Protein 9FOH (pdb70)

Sequence (354 aa):
SGIQMENSWTISKEYHHIDEEVGFALPNPQEENLPDFYNDWMMFIAKHLPDLIESGQLREERVEKLNMLSIDHLTDHKSQRLARLVLGCITMAYVWGKGHGDVRRKVLPRNIAVPYCQLSKKLEELPPILVYADCCVLANWKKKDPNKPLTYENMDVLFSSFRDGDCSKGFFLVSLLVEIAAASSAIKVIPTVFKAMQMQERDTLLKALLEIASCLEKALQQVFHQIHDHVNPKAFFSSVLRIYLSGWKGNPQLSDGLVYEGFWEDPKEFAGGSAGQSSVFQQCFDVLLGIQHAAQFLQDDMRRYMPPAHRNNFLCCSLLESSNPSVREFVLSKGDAGLREAYDACVKALLVSLRSSYHLQIVTKYILIPASSQ

InterPro domains:
  IPR000898 Indoleamine 2,3-dioxygenase [PF01231] (13-397)
  IPR000898 Indoleamine 2,3-dioxygenase [PS00876] (261-271)
  IPR000898 Indoleamine 2,3-dioxygenase [PS00877] (291-304)
  IPR000898 Indoleamine 2,3-dioxygenase [PTHR28657] (3-402)
  IPR037217 Tryptophan/Indoleamine 2,3-dioxygenase-like [SSF140959] (13-400)

B-factor: mean 31.92, std 13.86, range [12.7, 103.3]

Nearest PDB structures (foldseek):
  8abx-assembly1_A  TM=9.882E-01  e=1.092E-51  Homo sapiens
  7rrb-assembly1_A  TM=9.807E-01  e=6.903E-50  Homo sapiens
  7p0r-assembly1_A  TM=9.867E-01  e=7.430E-49  Homo sapiens
  8fur-assembly2_D  TM=9.873E-01  e=6.167E-49  Homo sapiens
  6ubp-assembly1_A  TM=9.829E-01  e=4.451E-49  Homo sapiens

Radius of gyration: 21.07 Å; Cα contacts (8 Å, |Δi|>4): 601; chains: 1; bounding box: 58×55×37 Å

Foldseek 3Di:
DLFDPPDLQGTDCLLVADLQQGLFHPAADQDAPPLCVLLLVLQQCQAVCLVVVNLQVSQVPDDARAPVRQPDDRNLLQVLLSLQLSVLCNQQRQNPLPGDQEDDQSSLVRNCVSCVVQLADSHDELNRLARRFKHFQDPVDDLDLVGMFGSGDRHVLLLSRLVRSLVSVLSSLQSNLVSLLSQCQVCLVVVPVVSNLVSLLSNLVSLLVSVVSNVCSVVRHDLLSNARGVVSSQAWFACDPSNVQAHHSPPPDPGHDGDGGYDPLLDLSLLQLCLQLVPHVVVVVSVSSLSNHRVSNNSVSVSSNVGDHSNVSQVPPPDVSSVVSSVSNVVSSVSVVVVVVVCCCRRHVVSVVD

Structure (mmCIF, N/CA/C/O backbone):
data_9FOH
#
_entry.id   9FOH
#
_cell.length_a   104.840
_cell.length_b   110.420
_cell.length_c   36.140
_cell.angle_alpha   90.00
_cell.angle_beta   90.00
_cell.angle_gamma   90.00
#
_symmetry.space_group_name_H-M   'P 21 21 2'
#
loop_
_entity.id
_entity.type
_entity.pdbx_description
1 polymer 'Indoleamine 2,3-dioxygenase 1'
2 non-polymer 'TETRAETHYLENE GLYCOL'
3 non-polymer 'TRIETHYLENE GLYCOL'
4 non-polymer 'DIMETHYL SULFOXIDE'
5 non-polymer '((3aS,4R,6R,7aS)-2-((4-(tert-butyl)phenyl)sulfonyl)-5,5-dimethyloctahydro-3aH-4,6-methanoisoindol-3a-yl)methyl (4-iodophenyl)carbamate'
6 water water
#
loop_
_atom_site.group_PDB
_atom_site.id
_atom_site.type_symbol
_atom_site.label_atom_id
_atom_site.label_alt_id
_atom_site.label_comp_id
_atom_site.label_asym_id
_atom_site.label_entity_id
_atom_site.label_seq_id
_atom_site.pdbx_PDB_ins_code
_atom_site.Cartn_x
_atom_site.Cartn_y
_atom_site.Cartn_z
_atom_site.occupancy
_atom_site.B_iso_or_equiv
_atom_site.auth_seq_id
_atom_site.auth_comp_id
_atom_site.auth_asym_id
_atom_site.auth_atom_id
_atom_site.pdbx_PDB_model_num
ATOM 1 N N . SER A 1 5 ? -15.972 8.322 4.619 1.00 70.98 1 SER A N 1
ATOM 2 C CA . SER A 1 5 ? -15.700 9.685 4.085 1.00 82.52 1 SER A CA 1
ATOM 3 C C . SER A 1 5 ? -16.362 10.752 4.948 1.00 78.00 1 SER A C 1
ATOM 4 O O . SER A 1 5 ? -17.192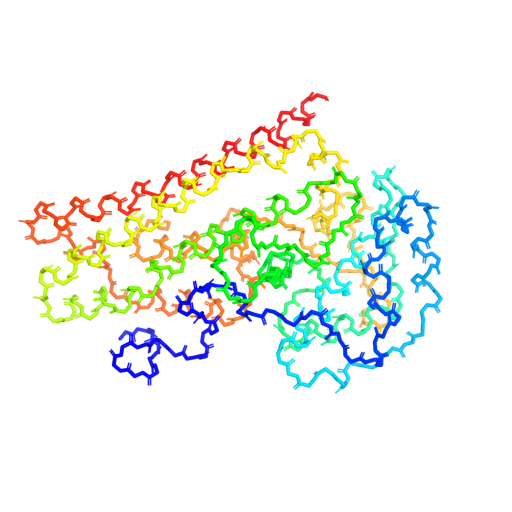 10.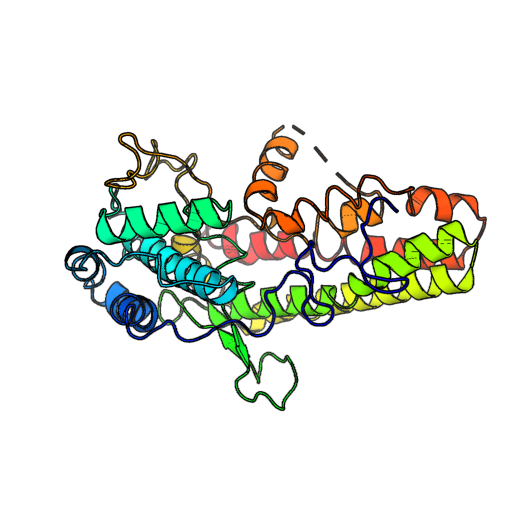445 5.805 1.00 76.42 1 SER A O 1
ATOM 12 N N . GLY A 1 6 ? -15.978 12.010 4.729 1.00 74.16 2 GLY A N 1
ATOM 13 C CA . GLY A 1 6 ? -16.832 13.105 5.147 1.00 50.46 2 GLY A CA 1
ATOM 14 C C . GLY A 1 6 ? -18.123 13.132 4.356 1.00 40.61 2 GLY A C 1
ATOM 15 O O . GLY A 1 6 ? -19.145 13.626 4.841 1.00 44.68 2 GLY A O 1
ATOM 19 N N . ILE A 1 7 ? -18.097 12.588 3.139 1.00 45.59 3 ILE A N 1
ATOM 20 C CA . ILE A 1 7 ? -19.284 12.505 2.297 1.00 39.22 3 ILE A CA 1
ATOM 21 C C . ILE A 1 7 ? -20.271 11.524 2.914 1.00 30.86 3 ILE A C 1
ATOM 22 O O . ILE A 1 7 ? -19.981 10.327 3.040 1.00 34.98 3 ILE A O 1
ATOM 38 N N . GLN A 1 8 ? -21.447 12.020 3.280 1.00 30.14 4 GLN A N 1
ATOM 39 C CA . GLN A 1 8 ? -22.539 11.146 3.691 1.00 27.46 4 GLN A CA 1
ATOM 40 C C . GLN A 1 8 ? -23.032 10.331 2.502 1.00 33.33 4 GLN A C 1
ATOM 41 O O . GLN A 1 8 ? -23.189 10.856 1.396 1.00 29.41 4 GLN A O 1
ATOM 55 N N . MET A 1 9 ? -23.295 9.042 2.733 1.00 27.66 5 MET A N 1
ATOM 56 C CA . MET A 1 9 ? -23.720 8.130 1.685 1.00 23.19 5 MET A CA 1
ATOM 57 C C . MET A 1 9 ? -25.158 7.672 1.888 1.00 30.19 5 MET A C 1
ATOM 58 O O . MET A 1 9 ? -25.597 7.429 3.018 1.00 32.86 5 MET A O 1
ATOM 72 N N . GLU A 1 10 ? -25.877 7.545 0.775 1.00 28.44 6 GLU A N 1
ATOM 73 C CA . GLU A 1 10 ? -27.199 6.926 0.793 1.00 29.07 6 GLU A CA 1
ATOM 74 C C . GLU A 1 10 ? -27.087 5.419 0.994 1.00 35.89 6 GLU A C 1
ATOM 75 O O . GLU A 1 10 ? -27.897 4.819 1.708 1.00 30.91 6 GLU A O 1
ATOM 87 N N . ASN A 1 11 ? -26.101 4.801 0.357 1.00 27.73 7 ASN A N 1
ATOM 88 C CA . ASN A 1 11 ? -25.825 3.372 0.470 1.00 26.24 7 ASN A CA 1
ATOM 89 C C . ASN A 1 11 ? -24.347 3.174 0.141 1.00 27.70 7 ASN A C 1
ATOM 90 O O . ASN A 1 11 ? -23.570 4.133 0.107 1.00 30.14 7 ASN A O 1
ATOM 101 N N . SER A 1 12 ? -23.951 1.923 -0.107 1.00 28.11 8 SER A N 1
ATOM 102 C CA . SER A 1 12 ? -22.544 1.635 -0.356 1.00 28.00 8 SER A CA 1
ATOM 103 C C . SER A 1 12 ? -22.031 2.234 -1.659 1.00 31.53 8 SER A C 1
ATOM 104 O O . SER A 1 12 ? -20.814 2.254 -1.869 1.00 33.33 8 SER A O 1
ATOM 112 N N . TRP A 1 13 ? -22.914 2.712 -2.529 1.00 28.76 9 TRP A N 1
ATOM 113 C CA . TRP A 1 13 ? -22.524 3.172 -3.856 1.00 33.73 9 TRP A CA 1
ATOM 114 C C . TRP A 1 13 ? -22.783 4.650 -4.107 1.00 44.85 9 TRP A C 1
ATOM 115 O O . TRP A 1 13 ? -22.010 5.277 -4.837 1.00 37.51 9 TRP A O 1
ATOM 136 N N . THR A 1 14 ? -23.831 5.223 -3.519 1.00 29.75 10 THR A N 1
ATOM 137 C CA . THR A 1 14 ? -24.349 6.528 -3.914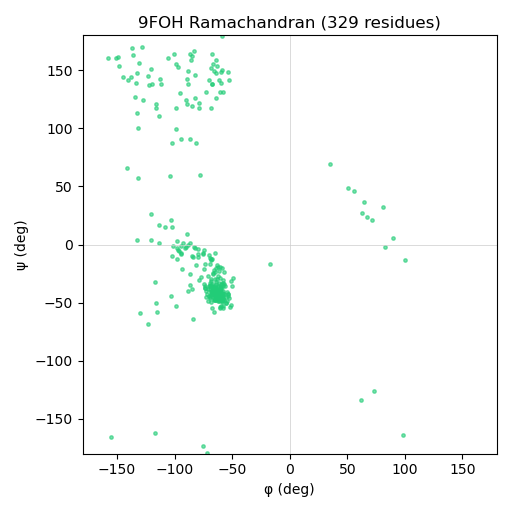 1.00 37.45 10 THR A CA 1
ATOM 138 C C . THR A 1 14 ? -24.290 7.507 -2.752 1.00 39.70 10 THR A C 1
ATOM 139 O O . THR A 1 14 ? -24.607 7.152 -1.611 1.00 28.54 10 THR A O 1
ATOM 150 N N . ILE A 1 15 ? -23.889 8.749 -3.050 1.00 28.03 11 ILE A N 1
ATOM 151 C CA . ILE A 1 15 ? -23.836 9.774 -2.013 1.00 29.84 11 ILE A CA 1
ATOM 152 C C . ILE A 1 15 ? -25.247 10.115 -1.542 1.00 23.30 11 ILE A C 1
ATOM 153 O O . ILE A 1 15 ? -26.247 9.834 -2.208 1.00 28.87 11 ILE A O 1
ATOM 169 N N . SER A 1 16 ? -25.311 10.771 -0.386 1.00 26.03 12 SER A N 1
ATOM 170 C CA . SER A 1 16 ? -26.589 11.105 0.221 1.00 24.40 12 SER A CA 1
ATOM 171 C C . SER A 1 16 ? -27.425 11.984 -0.701 1.00 27.49 12 SER A C 1
ATOM 172 O O . SER A 1 16 ? -26.913 12.912 -1.336 1.00 27.48 12 SER A O 1
ATOM 180 N N . LYS A 1 17 ? -28.727 11.694 -0.747 1.00 28.17 13 LYS A N 1
ATOM 181 C CA . LYS A 1 17 ? -29.666 12.532 -1.484 1.00 30.07 13 LYS A CA 1
ATOM 182 C C . LYS A 1 17 ? -29.744 13.942 -0.911 1.00 29.53 13 LYS A C 1
ATOM 183 O O . LYS A 1 17 ? -30.210 14.855 -1.603 1.00 29.46 13 LYS A O 1
ATOM 202 N N . GLU A 1 18 ? -29.282 14.147 0.321 1.00 29.12 14 GLU A N 1
ATOM 203 C CA . GLU A 1 18 ? -29.315 15.469 0.931 1.00 33.24 14 GLU A CA 1
ATOM 204 C C . GLU A 1 18 ? -28.363 16.454 0.262 1.00 29.19 14 GLU A C 1
ATOM 205 O O . GLU A 1 18 ? -28.459 17.655 0.529 1.00 29.18 14 GLU A O 1
ATOM 217 N N . TYR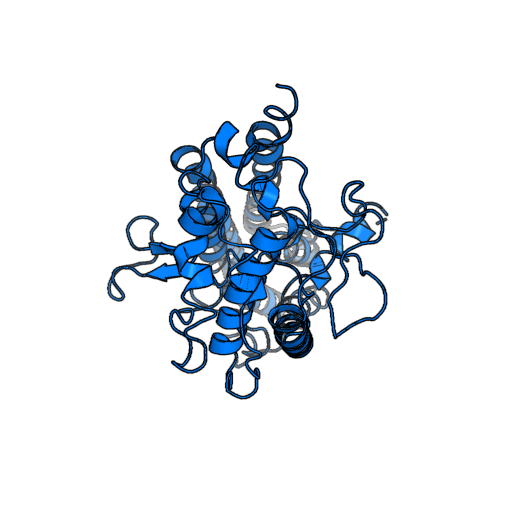 A 1 19 ? -27.452 15.983 -0.592 1.00 25.02 15 TYR A N 1
ATOM 218 C CA . TYR A 1 19 ? -26.571 16.887 -1.320 1.00 26.49 15 TYR A CA 1
ATOM 219 C C . TYR A 1 19 ? -27.211 17.450 -2.584 1.00 21.93 15 TYR A C 1
ATOM 220 O O . TYR A 1 19 ? -26.643 18.366 -3.183 1.00 21.40 15 TYR A O 1
ATOM 238 N N . HIS A 1 20 ? -28.365 16.923 -3.003 1.00 24.31 16 HIS A N 1
ATOM 239 C CA A HIS A 1 20 ? -29.062 17.414 -4.189 0.35 24.68 16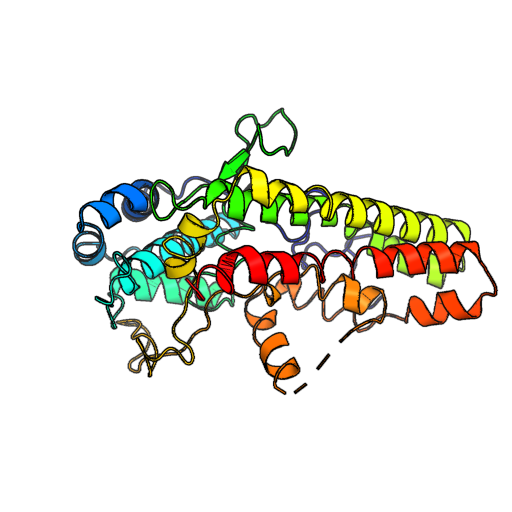 HIS A CA 1
ATOM 240 C CA B HIS A 1 20 ? -29.065 17.409 -4.190 0.65 24.46 16 HIS A CA 1
ATOM 241 C C . HIS A 1 20 ? -28.152 17.387 -5.414 1.00 25.92 16 HIS A C 1
ATOM 242 O O . HIS A 1 20 ? -28.106 18.335 -6.199 1.00 23.48 16 HIS A O 1
ATOM 268 N N . ILE A 1 21 ? -27.420 16.292 -5.576 1.00 22.26 17 ILE A N 1
ATOM 269 C CA . ILE A 1 21 ? -26.559 16.075 -6.732 1.00 20.60 17 ILE A CA 1
ATOM 270 C C . ILE A 1 21 ? -27.103 14.871 -7.482 1.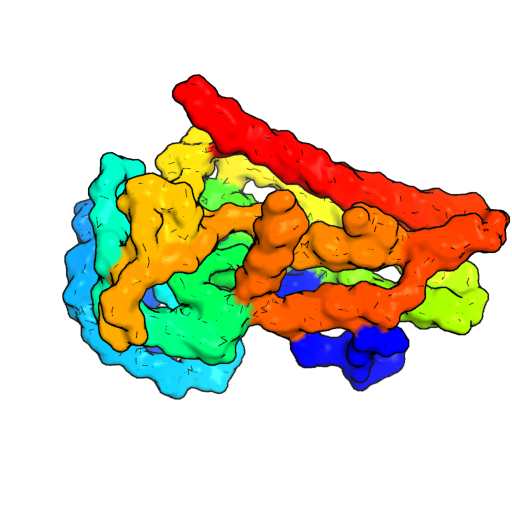00 24.32 17 ILE A C 1
ATOM 271 O O . ILE A 1 21 ? -27.216 13.775 -6.915 1.00 26.71 17 ILE A O 1
ATOM 287 N N . ASP A 1 22 ? -27.454 15.078 -8.742 1.00 21.17 18 ASP A N 1
ATOM 288 C CA . ASP A 1 22 ? -28.078 14.051 -9.567 1.00 20.42 18 ASP A CA 1
ATOM 289 C C . ASP A 1 22 ? -27.024 13.228 -10.296 1.00 21.37 18 ASP A C 1
ATOM 290 O O . ASP A 1 22 ? -26.007 13.753 -10.761 1.00 22.01 18 ASP A O 1
ATOM 299 N N . GLU A 1 23 ? -27.280 11.920 -10.413 1.00 24.31 19 GLU A N 1
ATOM 300 C CA . GLU A 1 23 ? -26.316 11.061 -11.096 1.00 28.67 19 GLU A CA 1
ATOM 301 C C . GLU A 1 23 ? -26.146 11.466 -12.557 1.00 30.39 19 GLU A C 1
ATOM 302 O O . GLU A 1 23 ? -25.040 11.381 -13.108 1.00 27.87 19 GLU A O 1
ATOM 314 N N . GLU A 1 24 ? -27.227 11.907 -13.202 1.00 23.66 20 GLU A N 1
ATOM 315 C CA . GLU A 1 24 ? -27.192 12.202 -14.630 1.00 24.51 20 GLU A CA 1
ATOM 316 C C . GLU A 1 24 ? -26.778 13.640 -14.933 1.00 22.00 20 GLU A C 1
ATOM 317 O O . GLU A 1 24 ? -26.034 13.873 -15.895 1.00 25.58 20 GLU A O 1
ATOM 329 N N . VAL A 1 25 ? -27.238 14.617 -14.151 1.00 21.81 21 VAL A N 1
ATOM 330 C CA . VAL A 1 25 ? -26.978 16.022 -14.459 1.00 21.01 21 VAL A CA 1
ATOM 331 C C . VAL A 1 25 ? -26.218 16.751 -13.361 1.00 21.07 21 VAL A C 1
ATOM 332 O O . VAL A 1 25 ? -25.986 17.960 -13.483 1.00 19.55 21 VAL A O 1
ATOM 345 N N . GLY A 1 26 ? -25.799 16.060 -12.304 1.00 19.70 22 GLY A N 1
ATOM 346 C CA . GLY A 1 26 ? -24.831 16.635 -11.384 1.00 20.36 22 GLY A CA 1
ATOM 347 C C . GLY A 1 26 ? -25.430 17.725 -10.513 1.00 19.55 22 GLY A C 1
ATOM 348 O O . GLY A 1 26 ? -26.432 17.523 -9.816 1.00 19.33 22 GLY A O 1
ATOM 352 N N . PHE A 1 27 ? -24.786 18.897 -10.537 1.00 18.38 23 PHE A N 1
ATOM 353 C CA . PHE A 1 27 ? -25.286 20.049 -9.798 1.00 16.99 23 PHE A CA 1
ATOM 354 C C . PHE A 1 27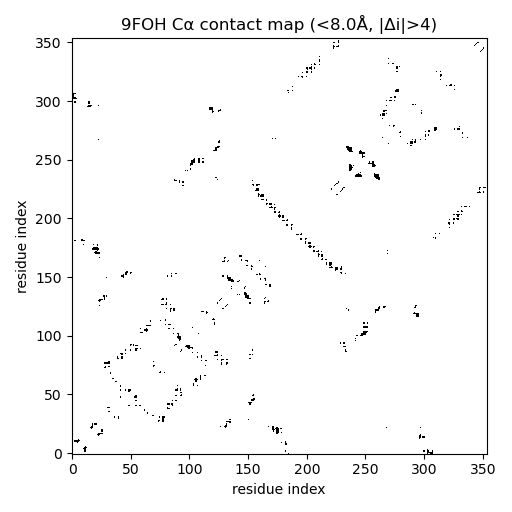 ? -26.513 20.670 -10.457 1.00 18.28 23 PHE A C 1
ATOM 355 O O . PHE A 1 27 ? -27.206 21.467 -9.821 1.00 18.16 23 PHE A O 1
ATOM 372 N N . ALA A 1 28 ? -26.770 20.361 -11.724 1.00 18.52 24 ALA A N 1
ATOM 373 C CA . ALA A 1 28 ? -27.976 20.869 -12.361 1.00 18.93 24 ALA A CA 1
ATOM 374 C C . ALA A 1 28 ? -29.210 20.254 -11.713 1.00 21.73 24 ALA A C 1
ATOM 375 O O . ALA A 1 28 ? -29.164 19.177 -11.107 1.00 20.17 24 ALA A O 1
ATOM 382 N N . LEU A 1 29 ? -30.326 20.970 -11.821 1.00 19.86 25 LEU A N 1
ATOM 383 C CA . LEU A 1 29 ? -31.593 20.465 -11.319 1.00 17.37 25 LEU A CA 1
ATOM 384 C C . LEU A 1 29 ? -32.169 19.469 -12.321 1.00 18.58 25 LEU A C 1
ATOM 385 O O . LEU A 1 29 ? -32.374 19.827 -13.484 1.00 20.66 25 LEU A O 1
ATOM 401 N N . PRO A 1 30 ? -32.423 18.218 -11.930 1.00 22.37 26 PRO A N 1
ATOM 402 C CA . PRO A 1 30 ? -32.972 17.256 -12.892 1.00 22.77 26 PRO A CA 1
ATOM 403 C C . PRO A 1 30 ? -34.412 17.587 -13.256 1.00 23.17 26 PRO A C 1
ATOM 404 O O . PRO A 1 30 ? -35.204 18.006 -12.407 1.00 24.64 26 PRO A O 1
ATOM 415 N N . ASN A 1 31 ? -34.736 17.387 -14.538 1.00 25.03 27 ASN A N 1
ATOM 416 C CA . ASN A 1 31 ? -36.065 17.588 -15.110 1.00 29.11 27 ASN A CA 1
ATOM 417 C C . ASN A 1 31 ? -36.778 18.768 -14.461 1.00 27.24 27 ASN A C 1
ATOM 418 O O . ASN A 1 31 ? -37.759 18.579 -13.730 1.00 26.66 27 ASN A O 1
ATOM 429 N N . PRO A 1 32 ? -36.315 19.995 -14.700 1.00 23.56 28 PRO A N 1
ATOM 430 C CA . PRO A 1 32 ? -36.933 21.152 -14.044 1.00 18.72 28 PRO A CA 1
ATOM 431 C C . PRO A 1 32 ? -38.415 21.271 -14.365 1.00 19.59 28 PRO A C 1
ATOM 432 O O . PRO A 1 32 ? -38.879 20.869 -15.432 1.00 24.21 28 PRO A O 1
ATOM 443 N N . GLN A 1 33 ? -39.153 21.829 -13.413 1.00 21.36 29 GLN A N 1
ATOM 444 C CA . GLN A 1 33 ? -40.541 22.189 -13.657 1.00 23.39 29 GLN A CA 1
ATOM 445 C C . GLN A 1 33 ? -40.602 23.327 -14.668 1.00 24.46 29 GLN A C 1
ATOM 446 O O . GLN A 1 33 ? -39.806 24.268 -14.615 1.00 24.39 29 GLN A O 1
ATOM 460 N N . GLU A 1 34 ? -41.547 23.231 -15.600 1.00 23.74 30 GLU A N 1
ATOM 461 C CA A GLU A 1 34 ? -41.720 24.236 -16.640 0.57 20.70 30 GLU A CA 1
ATOM 462 C CA B GLU A 1 34 ? -41.717 24.242 -16.636 0.43 20.73 30 GLU A CA 1
ATOM 463 C C . GLU A 1 34 ? -42.930 25.130 -16.424 1.00 25.99 30 GLU A C 1
ATOM 464 O O . GLU A 1 34 ? -42.929 26.269 -16.889 1.00 30.12 30 GLU A O 1
ATOM 485 N N . ASN A 1 35 ? -43.955 24.641 -15.739 1.00 28.61 31 ASN A N 1
ATOM 486 C CA . ASN A 1 35 ? -45.176 25.395 -15.506 1.00 39.69 31 ASN A CA 1
ATOM 487 C C . ASN A 1 35 ? -45.424 25.519 -14.012 1.00 26.47 31 ASN A C 1
ATOM 488 O O . ASN A 1 35 ? -45.251 24.555 -13.262 1.00 28.55 31 ASN A O 1
ATOM 499 N N . LEU A 1 36 ? -45.817 26.705 -13.587 1.00 25.19 32 LEU A N 1
ATOM 500 C CA . LEU A 1 36 ? -46.283 26.914 -12.231 1.00 27.25 32 LEU A CA 1
ATOM 501 C C . LEU A 1 36 ? -47.774 26.615 -12.145 1.00 22.22 32 LEU A C 1
ATOM 502 O O . LEU A 1 36 ? -48.460 26.523 -13.165 1.00 29.61 32 LEU A O 1
ATOM 518 N N . PRO A 1 37 ? -48.304 26.442 -10.940 1.00 27.34 33 PRO A N 1
ATOM 519 C CA . PRO A 1 37 ? -49.761 26.370 -10.788 1.00 35.74 33 PRO A CA 1
ATOM 520 C C . PRO A 1 37 ? -50.441 27.578 -11.421 1.00 38.58 33 PRO A C 1
ATOM 521 O O . PRO A 1 37 ? -49.884 28.681 -11.460 1.00 30.66 33 PRO A O 1
ATOM 532 N N . ASP A 1 38 ? -51.659 27.352 -11.934 1.00 28.07 34 ASP A N 1
ATOM 533 C CA . ASP A 1 38 ? -52.424 28.422 -12.571 1.00 31.65 34 ASP A CA 1
ATOM 534 C C . ASP A 1 38 ? -52.493 29.678 -11.710 1.00 26.02 34 ASP A C 1
ATOM 535 O O . ASP A 1 38 ? -52.616 30.787 -12.240 1.00 28.18 34 ASP A O 1
ATOM 544 N N . PHE A 1 39 ? -52.434 29.519 -10.383 1.00 26.13 35 PHE A N 1
ATOM 545 C CA . PHE A 1 39 ? -52.457 30.660 -9.475 1.00 24.38 35 PHE A CA 1
ATOM 546 C C . PHE A 1 39 ? -51.423 31.713 -9.859 1.00 27.81 35 PHE A C 1
ATOM 547 O O . PHE A 1 39 ? -51.648 32.912 -9.650 1.00 23.95 35 PHE A O 1
ATOM 564 N N . TYR A 1 40 ? -50.294 31.288 -10.428 1.00 23.79 36 TYR A N 1
ATOM 565 C CA . TYR A 1 40 ? -49.168 32.171 -10.713 1.00 23.04 36 TYR A CA 1
ATOM 566 C C . TYR A 1 40 ? -49.079 32.551 -12.186 1.00 24.99 36 TYR A C 1
ATOM 567 O O . TYR A 1 40 ? -48.011 32.964 -12.655 1.00 24.03 36 TYR A O 1
ATOM 585 N N . ASN A 1 41 ? -50.183 32.442 -12.925 1.00 25.23 37 ASN A N 1
ATOM 586 C CA . ASN A 1 41 ? -50.137 32.697 -14.361 1.00 24.57 37 ASN A CA 1
ATOM 587 C C . ASN A 1 41 ? -49.627 34.100 -14.684 1.00 19.62 37 ASN A C 1
ATOM 588 O O . ASN A 1 41 ? -48.975 34.303 -15.716 1.00 23.51 37 ASN A O 1
ATOM 599 N N . ASP A 1 42 ? -49.923 35.088 -13.832 1.00 21.87 38 ASP A N 1
ATOM 600 C CA . ASP A 1 42 ? -49.495 36.457 -14.118 1.00 22.96 38 ASP A CA 1
ATOM 601 C C . ASP A 1 42 ? -47.973 36.585 -14.074 1.00 24.34 38 ASP A C 1
ATOM 602 O O . ASP A 1 42 ? -47.380 37.303 -14.897 1.00 21.56 38 ASP A O 1
ATOM 611 N N . TRP A 1 43 ? -47.320 35.896 -13.130 1.00 22.48 39 TRP A N 1
ATOM 612 C CA . TRP A 1 43 ? -45.860 35.867 -13.126 1.00 20.31 39 TRP A CA 1
ATOM 613 C C . TRP A 1 43 ? -45.330 35.205 -14.390 1.00 18.84 39 TRP A C 1
ATOM 614 O O . TRP A 1 43 ? -44.383 35.693 -15.018 1.00 19.41 39 TRP A O 1
ATOM 635 N N . MET A 1 44 ? -45.911 34.057 -14.752 1.00 19.79 40 MET A N 1
ATOM 636 C CA A MET A 1 44 ? -45.411 33.304 -15.898 0.53 22.87 40 MET A CA 1
ATOM 637 C CA B MET A 1 44 ? -45.409 33.305 -15.897 0.47 22.87 40 MET A CA 1
ATOM 638 C C . MET A 1 44 ? -45.560 34.096 -17.190 1.00 20.35 40 MET A C 1
ATOM 639 O O . MET A 1 44 ? -44.679 34.053 -18.055 1.00 21.09 40 MET A O 1
ATOM 665 N N . PHE A 1 45 ? -46.674 34.810 -17.346 1.00 20.84 41 PHE A N 1
ATOM 666 C CA . PHE A 1 45 ? -46.867 35.603 -18.549 1.00 21.28 41 PHE A CA 1
ATOM 667 C C . PHE A 1 45 ? -45.740 36.611 -18.715 1.00 19.43 41 PHE A C 1
ATOM 668 O O . PHE A 1 45 ? -45.159 36.741 -19.794 1.00 21.73 41 PHE A O 1
ATOM 685 N N . ILE A 1 46 ? -45.409 37.327 -17.640 1.00 19.31 42 ILE A N 1
ATOM 686 C CA . ILE A 1 46 ? -44.372 38.350 -17.725 1.00 19.68 42 ILE A CA 1
ATOM 687 C C . ILE A 1 46 ? -43.026 37.714 -18.054 1.00 22.90 42 ILE A C 1
ATOM 688 O O . ILE A 1 46 ? -42.291 38.181 -18.933 1.00 19.80 42 ILE A O 1
ATOM 704 N N . ALA A 1 47 ? -42.675 36.640 -17.346 1.00 20.30 43 ALA A N 1
ATOM 705 C CA . ALA A 1 47 ? -41.380 36.008 -17.580 1.00 19.48 43 ALA A CA 1
ATOM 706 C C . ALA A 1 47 ? -41.277 35.458 -18.997 1.00 18.94 43 ALA A C 1
ATOM 707 O O . ALA A 1 47 ? -40.240 35.602 -19.652 1.00 21.71 43 ALA A O 1
ATOM 714 N N . LYS A 1 48 ? -42.345 34.822 -19.485 1.00 19.94 44 LYS A N 1
ATOM 715 C CA . LYS A 1 48 ? -42.338 34.266 -20.830 1.00 22.74 44 LYS A CA 1
ATOM 716 C C . LYS A 1 48 ? -42.270 35.350 -21.904 1.00 23.32 44 LYS A C 1
ATOM 717 O O . LYS A 1 48 ? -41.810 35.073 -23.016 1.00 21.46 44 LYS A O 1
ATOM 736 N N . HIS A 1 49 ? -42.709 36.569 -21.592 1.00 19.37 45 HIS A N 1
ATOM 737 C CA . HIS A 1 49 ? -42.750 37.667 -22.549 1.00 20.14 45 HIS A CA 1
ATOM 738 C C . HIS A 1 49 ? -41.695 38.730 -22.278 1.00 23.71 45 HIS A C 1
ATOM 739 O O . HIS A 1 49 ? -41.781 39.838 -22.816 1.00 21.61 45 HIS A O 1
ATOM 753 N N . LEU A 1 50 ? -40.689 38.428 -21.455 1.00 20.67 46 LEU A N 1
ATOM 754 C CA . LEU A 1 50 ? -39.677 39.438 -21.158 1.00 20.66 46 LEU A CA 1
ATOM 755 C C . LEU A 1 50 ? -39.069 40.055 -22.409 1.00 18.63 46 LEU A C 1
ATOM 756 O O . LEU A 1 50 ? -38.931 41.285 -22.461 1.00 21.40 46 LEU A O 1
ATOM 772 N N . PRO A 1 51 ? -38.683 39.288 -23.436 1.00 20.09 47 PRO A N 1
ATOM 773 C CA . PRO A 1 51 ? -38.075 39.939 -24.611 1.00 19.38 47 PRO A CA 1
ATOM 774 C C . PRO A 1 51 ? -38.960 41.024 -25.206 1.00 19.40 47 PRO A C 1
ATOM 775 O O . PRO A 1 51 ? -38.491 42.151 -25.402 1.00 23.19 47 PRO A O 1
ATOM 786 N N . ASP A 1 52 ? -40.235 40.736 -25.471 1.00 21.46 48 ASP A N 1
ATOM 787 C CA . ASP A 1 52 ? -41.070 41.753 -26.105 1.00 21.40 48 ASP A CA 1
ATOM 788 C C . ASP A 1 52 ? -41.522 42.816 -25.110 1.00 23.12 48 ASP A C 1
ATOM 789 O O . ASP A 1 52 ? -41.707 43.977 -25.493 1.00 21.50 48 ASP A O 1
ATOM 798 N N . LEU A 1 53 ? -41.642 42.467 -23.829 1.00 20.78 49 LEU A N 1
ATOM 799 C CA . LEU A 1 53 ? -41.998 43.475 -22.835 1.00 19.45 49 LEU A CA 1
ATOM 800 C C . LEU A 1 53 ? -40.848 44.445 -22.580 1.00 19.31 49 LEU A C 1
ATOM 801 O O . LEU A 1 53 ? -41.064 45.651 -22.458 1.00 20.74 49 LEU A O 1
ATOM 817 N N . ILE A 1 54 ? -39.612 43.950 -22.476 1.00 20.54 50 ILE A N 1
ATOM 818 C CA . ILE A 1 54 ? -38.489 44.868 -22.313 1.00 17.12 50 ILE A CA 1
ATOM 819 C C . ILE A 1 54 ? -38.335 45.734 -23.557 1.00 19.93 50 ILE A C 1
ATOM 820 O O . ILE A 1 54 ? -38.181 46.958 -23.473 1.00 21.72 50 ILE A O 1
ATOM 836 N N . GLU A 1 55 ? -38.368 45.102 -24.735 1.00 21.16 51 GLU A N 1
ATOM 837 C CA . GLU A 1 55 ? -38.100 45.822 -25.975 1.00 21.10 51 GLU A CA 1
ATOM 838 C C . GLU A 1 55 ? -39.101 46.943 -26.200 1.00 21.88 51 GLU A C 1
ATOM 839 O O . GLU A 1 55 ? -38.740 48.025 -26.685 1.00 24.83 51 GLU A O 1
ATOM 851 N N . SER A 1 56 ? -40.367 46.705 -25.867 1.00 19.80 52 SER A N 1
ATOM 852 C CA . SER A 1 56 ? -41.414 47.702 -26.047 1.00 21.93 52 SER A CA 1
ATOM 853 C C . SER A 1 56 ? -41.496 48.702 -24.903 1.00 23.68 52 SER A C 1
ATOM 854 O O . SER A 1 56 ? -42.331 49.615 -24.961 1.00 21.58 52 SER A O 1
ATOM 862 N N . GLY A 1 57 ? -40.674 48.550 -23.866 1.00 19.17 53 GLY A N 1
ATOM 863 C CA . GLY A 1 57 ? -40.764 49.446 -22.732 1.00 22.19 53 GLY A CA 1
ATOM 864 C C . GLY A 1 57 ? -41.995 49.241 -21.880 1.00 22.17 53 GLY A C 1
ATOM 865 O O . GLY A 1 57 ? -42.389 50.153 -21.146 1.00 24.43 53 GLY A O 1
ATOM 869 N N . GLN A 1 58 ? -42.614 48.067 -21.962 1.00 19.46 54 GLN A N 1
ATOM 870 C CA . GLN A 1 58 ? -43.848 47.762 -21.249 1.00 17.24 54 GLN A CA 1
ATOM 871 C C . GLN A 1 58 ? -43.613 47.003 -19.953 1.00 25.00 54 GLN A C 1
ATOM 872 O O . GLN A 1 58 ? -44.534 46.894 -19.133 1.00 21.46 54 GLN A O 1
ATOM 886 N N . LEU A 1 59 ? -42.396 46.490 -19.739 1.00 20.71 55 LEU A N 1
ATOM 887 C CA . LEU A 1 59 ? -42.160 45.560 -18.637 1.00 19.91 55 LEU A CA 1
ATOM 888 C C . LEU A 1 59 ? -42.422 46.205 -17.278 1.00 20.05 55 LEU A C 1
ATOM 889 O O . LEU A 1 59 ? -43.095 45.619 -16.418 1.00 20.93 55 LEU A O 1
ATOM 905 N N . ARG A 1 60 ? -41.878 47.395 -17.051 1.00 20.17 56 ARG A N 1
ATOM 906 C CA . ARG A 1 60 ? -41.962 47.977 -15.711 1.00 20.80 56 ARG A CA 1
ATOM 907 C C . ARG A 1 60 ? -43.404 48.285 -15.327 1.00 20.92 56 ARG A C 1
ATOM 908 O O . ARG A 1 60 ? -43.831 47.989 -14.199 1.00 22.39 56 ARG A O 1
ATOM 929 N N . GLU A 1 61 ? -44.170 48.875 -16.242 1.00 23.47 57 GLU A N 1
ATOM 930 C CA A GLU A 1 61 ? -45.580 49.148 -15.966 0.63 28.13 57 GLU A CA 1
ATOM 931 C CA B GLU A 1 61 ? -45.577 49.149 -15.955 0.37 28.11 57 GLU A CA 1
ATOM 932 C C . GLU A 1 61 ? -46.350 47.858 -15.712 1.00 27.70 57 GLU A C 1
ATOM 933 O O . GLU A 1 61 ? -47.239 47.809 -14.853 1.00 28.71 57 GLU A O 1
ATOM 954 N N . ARG A 1 62 ? -46.016 46.792 -16.444 1.00 20.84 58 ARG A N 1
ATOM 955 C CA . ARG A 1 62 ? -46.675 45.514 -16.222 1.00 19.55 58 ARG A CA 1
ATOM 956 C C . ARG A 1 62 ? -46.381 44.976 -14.826 1.00 25.59 58 ARG A C 1
ATOM 957 O O . ARG A 1 62 ? -47.282 44.491 -14.130 1.00 23.82 58 ARG A O 1
ATOM 978 N N . VAL A 1 63 ? -45.123 45.063 -14.394 1.00 20.91 59 VAL A N 1
ATOM 979 C CA . VAL A 1 63 ? -44.774 44.596 -13.058 1.00 20.11 59 VAL A CA 1
ATOM 980 C C . VAL A 1 63 ? -45.481 45.438 -12.008 1.00 22.32 59 VAL A C 1
ATOM 981 O O . VAL A 1 63 ? -45.928 44.927 -10.969 1.00 22.64 59 VAL A O 1
ATOM 994 N N . GLU A 1 64 ? -45.597 46.740 -12.259 1.00 22.35 60 GLU A N 1
ATOM 995 C CA . GLU A 1 64 ? -46.203 47.644 -11.287 1.00 24.53 60 GLU A CA 1
ATOM 996 C C . GLU A 1 64 ? -47.702 47.421 -11.136 1.00 25.84 60 GLU A C 1
ATOM 997 O O . GLU A 1 64 ? -48.280 47.870 -10.142 1.00 30.51 60 GLU A O 1
ATOM 1009 N N . LYS A 1 65 ? -48.341 46.729 -12.074 1.00 24.04 61 LYS A N 1
ATOM 1010 C CA . LYS A 1 65 ? -49.762 46.422 -11.974 1.00 27.29 61 LYS A CA 1
ATOM 1011 C C . LYS A 1 65 ? -50.034 45.028 -11.430 1.00 29.76 61 LYS A C 1
ATOM 1012 O O . LYS A 1 65 ? -51.199 44.672 -11.232 1.00 30.00 61 LYS A O 1
ATOM 1031 N N . LEU A 1 66 ? -48.993 44.236 -11.164 1.00 23.97 62 LEU A N 1
ATOM 1032 C CA . LEU A 1 66 ? -49.185 42.913 -10.588 1.00 23.10 62 LEU A CA 1
ATOM 1033 C C . LEU A 1 66 ? -49.856 42.985 -9.224 1.00 23.09 62 LEU A C 1
ATOM 1034 O O . LEU A 1 66 ? -49.550 43.855 -8.402 1.00 23.72 62 LEU A O 1
ATOM 1050 N N . ASN A 1 67 ? -50.753 42.036 -8.968 1.00 26.22 63 ASN A N 1
ATOM 1051 C CA . ASN A 1 67 ? -51.272 41.828 -7.626 1.00 27.40 63 ASN A CA 1
ATOM 1052 C C . ASN A 1 67 ? -50.312 40.956 -6.818 1.00 29.18 63 ASN A C 1
ATOM 1053 O O . ASN A 1 67 ? -49.402 40.320 -7.353 1.00 26.47 63 ASN A O 1
ATOM 1064 N N . MET A 1 68 ? -50.527 40.920 -5.509 1.00 25.77 64 MET A N 1
ATOM 1065 C CA . MET A 1 68 ? -49.662 40.142 -4.635 1.00 23.14 64 MET A CA 1
ATOM 1066 C C . MET A 1 68 ? -50.113 38.687 -4.649 1.00 29.73 64 MET A C 1
ATOM 1067 O O . MET A 1 68 ? -51.282 38.395 -4.392 1.00 31.82 64 MET A O 1
ATOM 1081 N N . LEU A 1 69 ? -49.186 37.777 -4.949 1.00 24.32 65 LEU A N 1
ATOM 1082 C CA . LEU A 1 69 ? -49.467 36.346 -4.981 1.00 26.10 65 LEU A CA 1
ATOM 1083 C C . LEU A 1 69 ? -48.643 35.653 -3.902 1.00 28.56 65 LEU A C 1
ATOM 1084 O O . LEU A 1 69 ? -47.407 35.683 -3.943 1.00 26.85 65 LEU A O 1
ATOM 1100 N N . SER A 1 70 ? -49.327 35.033 -2.946 1.00 28.34 66 SER A N 1
ATOM 1101 C CA . SER A 1 70 ? -48.646 34.324 -1.869 1.00 22.91 66 SER A CA 1
ATOM 1102 C C . SER A 1 70 ? -47.843 33.151 -2.420 1.00 20.75 66 SER A C 1
ATOM 1103 O O . SER A 1 70 ? -48.231 32.512 -3.397 1.00 24.74 66 SER A O 1
ATOM 1111 N N . ILE A 1 71 ? -46.715 32.857 -1.760 1.00 23.68 67 ILE A N 1
ATOM 1112 C CA . ILE A 1 71 ? -45.871 31.738 -2.166 1.00 21.08 67 ILE A CA 1
ATOM 1113 C C . ILE A 1 71 ? -46.305 30.411 -1.545 1.00 23.50 67 ILE A C 1
ATOM 1114 O O . ILE A 1 71 ? -45.672 29.378 -1.805 1.00 25.82 67 ILE A O 1
ATOM 1130 N N . ASP A 1 72 ? -47.378 30.404 -0.749 1.00 29.21 68 ASP A N 1
ATOM 1131 C CA . ASP A 1 72 ? -47.751 29.193 -0.027 1.00 32.16 68 ASP A CA 1
ATOM 1132 C C . ASP A 1 72 ? -48.146 28.046 -0.947 1.00 25.78 68 ASP A C 1
ATOM 1133 O O . ASP A 1 72 ? -48.131 26.888 -0.510 1.00 34.74 68 ASP A O 1
ATOM 1142 N N . HIS A 1 73 ? -48.506 28.324 -2.196 1.00 28.52 69 HIS A N 1
ATOM 1143 C CA . HIS A 1 73 ? -48.920 27.287 -3.130 1.00 28.70 69 HIS A CA 1
ATOM 1144 C C . HIS A 1 73 ? -47.755 26.702 -3.918 1.00 33.60 69 HIS A C 1
ATOM 1145 O O . HIS A 1 73 ? -47.980 25.945 -4.867 1.00 37.16 69 HIS A O 1
ATOM 1159 N N . LEU A 1 74 ? -46.525 27.039 -3.549 1.00 27.76 70 LEU A N 1
ATOM 1160 C CA . LEU A 1 74 ? -45.319 26.461 -4.138 1.00 25.48 70 LEU A CA 1
ATOM 1161 C C . LEU A 1 74 ? -44.812 25.435 -3.128 1.00 22.87 70 LEU A C 1
ATOM 1162 O O . LEU A 1 74 ? -43.986 25.736 -2.265 1.00 28.19 70 LEU A O 1
ATOM 1178 N N . THR A 1 75 ? -45.317 24.208 -3.240 1.00 31.18 71 THR A N 1
ATOM 1179 C CA . THR A 1 75 ? -45.236 23.258 -2.140 1.00 37.90 71 THR A CA 1
ATOM 1180 C C . THR A 1 75 ? -44.043 22.314 -2.211 1.00 41.76 71 THR A C 1
ATOM 1181 O O . THR A 1 75 ? -43.816 21.569 -1.251 1.00 43.71 71 THR A O 1
ATOM 1192 N N . ASP A 1 76 ? -43.275 22.319 -3.299 1.00 29.85 72 ASP A N 1
ATOM 1193 C CA . ASP A 1 76 ? -42.127 21.428 -3.420 1.00 31.68 72 ASP A CA 1
ATOM 1194 C C . ASP A 1 76 ? -40.943 22.184 -4.006 1.00 36.42 72 ASP A C 1
ATOM 1195 O O . ASP A 1 76 ? -41.067 23.315 -4.492 1.00 28.19 72 ASP A O 1
ATOM 1204 N N . HIS A 1 77 ? -39.778 21.532 -3.953 1.00 26.46 73 HIS A N 1
ATOM 1205 C CA . HIS A 1 77 ? -38.531 22.196 -4.317 1.00 26.96 73 HIS A CA 1
ATOM 1206 C C . HIS A 1 77 ? -38.551 22.682 -5.759 1.00 21.88 73 HIS A C 1
ATOM 1207 O O . HIS A 1 77 ? -38.131 23.812 -6.042 1.00 23.77 73 HIS A O 1
ATOM 1221 N N . LYS A 1 78 ? -39.030 21.849 -6.683 1.00 22.09 74 LYS A N 1
ATOM 1222 C CA . LYS A 1 78 ? -38.957 22.215 -8.097 1.00 22.11 74 LYS A CA 1
ATOM 1223 C C . LYS A 1 78 ? -39.842 23.414 -8.414 1.00 22.89 74 LYS A C 1
ATOM 1224 O O . LYS A 1 78 ? -39.449 24.294 -9.186 1.00 22.29 74 LYS A O 1
ATOM 1243 N N . SER A 1 79 ? -41.045 23.466 -7.841 1.00 21.94 75 SER A N 1
ATOM 1244 C CA . SER A 1 79 ? -41.907 24.617 -8.083 1.00 25.48 75 SER A CA 1
ATOM 1245 C C . SER A 1 79 ? -41.310 25.877 -7.464 1.00 22.54 75 SER A C 1
ATOM 1246 O O . SER A 1 79 ? -41.427 26.973 -8.036 1.00 23.09 75 SER A O 1
ATOM 1254 N N . GLN A 1 80 ? -40.655 25.739 -6.310 1.00 20.52 76 GLN A N 1
ATOM 1255 C CA . GLN A 1 80 ? -39.977 26.876 -5.695 1.00 20.01 76 GLN A CA 1
ATOM 1256 C C . GLN A 1 80 ? -38.788 27.334 -6.538 1.00 20.23 76 GLN A C 1
ATOM 1257 O O . GLN A 1 80 ? -38.548 28.539 -6.675 1.00 20.59 76 GLN A O 1
ATOM 1271 N N . ARG A 1 81 ? -38.041 26.390 -7.116 1.00 18.95 77 ARG A N 1
ATOM 1272 C CA . ARG A 1 81 ? -36.917 26.764 -7.967 1.00 18.08 77 ARG A CA 1
ATOM 1273 C C . ARG A 1 81 ? -37.400 27.453 -9.238 1.00 19.08 77 ARG A C 1
ATOM 1274 O O . ARG A 1 81 ? -36.785 28.424 -9.701 1.00 19.58 77 ARG A O 1
ATOM 1295 N N . LEU A 1 82 ? -38.493 26.961 -9.823 1.00 17.52 78 LEU A N 1
ATOM 1296 C CA . LEU A 1 82 ? -39.042 27.618 -11.004 1.00 17.84 78 LEU A CA 1
ATOM 1297 C C . LEU A 1 82 ? -39.518 29.027 -10.661 1.00 18.25 78 LEU A C 1
ATOM 1298 O O . LEU A 1 82 ? -39.232 29.991 -11.383 1.00 19.90 78 LEU A O 1
ATOM 1314 N N . ALA A 1 83 ? -40.246 29.164 -9.553 1.00 18.84 79 ALA A N 1
ATOM 1315 C CA . ALA A 1 83 ? -40.730 30.479 -9.147 1.00 21.08 79 ALA A CA 1
ATOM 1316 C C . ALA A 1 83 ? -39.574 31.437 -8.892 1.00 20.18 79 ALA A C 1
ATOM 1317 O O . ALA A 1 83 ? -39.667 32.631 -9.213 1.00 18.63 79 ALA A O 1
ATOM 1324 N N . ARG A 1 84 ? -38.479 30.936 -8.305 1.00 19.26 80 ARG A N 1
ATOM 1325 C CA . ARG A 1 84 ? -37.300 31.774 -8.092 1.00 20.66 80 ARG A CA 1
ATOM 1326 C C . ARG A 1 84 ? -36.713 32.242 -9.419 1.00 17.95 80 ARG A C 1
ATOM 1327 O O . ARG A 1 84 ? -36.303 33.403 -9.552 1.00 19.69 80 ARG A O 1
ATOM 1348 N N . LEU A 1 85 ? -36.625 31.334 -10.393 1.00 16.57 81 LEU A N 1
ATOM 1349 C CA . LEU A 1 85 ? -36.124 31.691 -11.713 1.00 17.19 81 LEU A CA 1
ATOM 1350 C C . LEU A 1 85 ? -37.025 32.732 -12.362 1.00 16.92 81 LEU A C 1
ATOM 1351 O O . LEU A 1 85 ? -36.550 33.733 -12.912 1.00 17.55 81 LEU A O 1
ATOM 1367 N N . VAL A 1 86 ? -38.338 32.504 -12.300 1.00 17.07 82 VAL A N 1
ATOM 1368 C CA . VAL A 1 86 ? -39.299 33.450 -12.858 1.00 18.70 82 VAL A CA 1
ATOM 1369 C C . VAL A 1 86 ? -39.137 34.821 -12.212 1.00 17.23 82 VAL A C 1
ATOM 1370 O O . VAL A 1 86 ? -38.968 35.839 -12.894 1.00 18.65 82 VAL A O 1
ATOM 1383 N N . LEU A 1 87 ? -39.200 34.879 -10.882 1.00 16.89 83 LEU A N 1
ATOM 1384 C CA . LEU A 1 87 ? -39.145 36.165 -10.212 1.00 16.67 83 LEU A CA 1
ATOM 1385 C C . LEU A 1 87 ? -37.776 36.818 -10.347 1.00 17.56 83 LEU A C 1
ATOM 1386 O O . LEU A 1 87 ? -37.677 38.047 -10.401 1.00 17.42 83 LEU A O 1
ATOM 1402 N N . GLY A 1 88 ? -36.712 36.018 -10.420 1.00 16.82 84 GLY A N 1
ATOM 1403 C CA . GLY A 1 88 ? -35.387 36.591 -10.587 1.00 16.93 84 GLY A CA 1
ATOM 1404 C C . GLY A 1 88 ? -35.196 37.226 -11.952 1.00 15.86 84 GLY A C 1
ATOM 1405 O O . GLY A 1 88 ? -34.572 38.286 -12.075 1.00 15.83 84 GLY A O 1
ATOM 1409 N N . CYS A 1 89 ? -35.720 36.584 -12.994 1.00 17.31 85 CYS A N 1
ATOM 1410 C CA . CYS A 1 89 ? -35.627 37.156 -14.336 1.00 17.19 85 CYS A CA 1
ATOM 1411 C C . CYS A 1 89 ? -36.415 38.456 -14.421 1.00 15.77 85 CYS A C 1
ATOM 1412 O O . CYS A 1 89 ? -35.936 39.446 -14.984 1.00 17.67 85 CYS A O 1
ATOM 1420 N N . ILE A 1 90 ? -37.624 38.468 -13.860 1.00 17.23 86 ILE A N 1
ATOM 1421 C CA . ILE A 1 90 ? -38.412 39.697 -13.828 1.00 18.02 86 ILE A CA 1
ATOM 1422 C C . ILE A 1 90 ? -37.665 40.784 -13.070 1.00 16.20 86 ILE A C 1
ATOM 1423 O O . ILE A 1 90 ? -37.637 41.948 -13.489 1.00 16.76 86 ILE A O 1
ATOM 1439 N N . THR A 1 91 ? -37.037 40.422 -11.948 1.00 15.14 87 THR A N 1
ATOM 1440 C CA . THR A 1 91 ? -36.323 41.408 -11.154 1.00 12.70 87 THR A CA 1
ATOM 1441 C C . THR A 1 91 ? -35.183 42.039 -11.945 1.00 17.12 87 THR A C 1
ATOM 1442 O O . THR A 1 91 ? -35.041 43.267 -11.969 1.00 17.55 87 THR A O 1
ATOM 1453 N N . MET A 1 92 ? -34.349 41.221 -12.599 1.00 14.88 88 MET A N 1
ATOM 1454 C CA . MET A 1 92 ? -33.250 41.805 -13.364 1.00 16.20 88 MET A CA 1
ATOM 1455 C C . MET A 1 92 ? -33.786 42.701 -14.482 1.00 16.19 88 MET A C 1
ATOM 1456 O O . MET A 1 92 ? -33.236 43.777 -14.740 1.00 17.86 88 MET A O 1
ATOM 1470 N N . ALA A 1 93 ? -34.852 42.262 -15.158 1.00 17.52 89 ALA A N 1
ATOM 1471 C CA . ALA A 1 93 ? -35.453 43.064 -16.219 1.00 20.71 89 ALA A CA 1
ATOM 1472 C C . ALA A 1 93 ? -36.007 44.372 -15.668 1.00 19.30 89 ALA A C 1
ATOM 1473 O O . ALA A 1 93 ? -35.898 45.425 -16.312 1.00 17.21 89 ALA A O 1
ATOM 1480 N N . TYR A 1 94 ? -36.604 44.320 -14.472 1.00 16.81 90 TYR A N 1
ATOM 1481 C CA . TYR A 1 94 ? -37.189 45.517 -13.881 1.00 15.99 90 TYR A CA 1
ATOM 1482 C C . TYR A 1 94 ? -36.106 46.511 -13.481 1.00 18.14 90 TYR A C 1
ATOM 1483 O O . TYR A 1 94 ? -36.211 47.717 -13.756 1.00 17.52 90 TYR A O 1
ATOM 1501 N N . VAL A 1 95 ? -35.054 46.030 -12.821 1.00 18.01 91 VAL A N 1
ATOM 1502 C CA . VAL A 1 95 ? -34.013 46.923 -12.334 1.00 18.46 91 VAL A CA 1
ATOM 1503 C C . VAL A 1 95 ? -33.278 47.585 -13.497 1.00 18.41 91 VAL A C 1
ATOM 1504 O O . VAL A 1 95 ? -33.075 48.803 -13.504 1.00 18.45 91 VAL A O 1
ATOM 1517 N N . TRP A 1 96 ? -32.887 46.804 -14.502 1.00 17.40 92 TRP A N 1
ATOM 1518 C CA . TRP A 1 96 ? -32.005 47.321 -15.546 1.00 17.50 92 TRP A CA 1
ATOM 1519 C C . TRP A 1 96 ? -32.754 47.859 -16.755 1.00 19.64 92 TRP A C 1
ATOM 1520 O O . TRP A 1 96 ? -32.184 48.658 -17.505 1.00 19.63 92 TRP A O 1
ATOM 1541 N N . GLY A 1 97 ? -33.998 47.455 -16.961 1.00 17.82 93 GLY A N 1
ATOM 1542 C CA . GLY A 1 97 ? -34.750 47.966 -18.096 1.00 19.05 93 GLY A CA 1
ATOM 1543 C C . GLY A 1 97 ? -34.070 47.587 -19.394 1.00 21.59 93 GLY A C 1
ATOM 1544 O O . GLY A 1 97 ? -33.667 46.439 -19.596 1.00 19.46 93 GLY A O 1
ATOM 1548 N N . LYS A 1 98 ? -33.937 48.563 -20.293 1.00 21.62 94 LYS A N 1
ATOM 1549 C CA . LYS A 1 98 ? -33.266 48.329 -21.567 1.00 27.82 94 LYS A CA 1
ATOM 1550 C C . LYS A 1 98 ? -31.753 48.428 -21.461 1.00 32.57 94 LYS A C 1
ATOM 1551 O O . LYS A 1 98 ? -31.065 48.190 -22.459 1.00 31.98 94 LYS A O 1
ATOM 1570 N N . GLY A 1 99 ? -31.224 48.772 -20.289 1.00 27.53 95 GLY A N 1
ATOM 1571 C CA . GLY A 1 99 ? -29.790 48.799 -20.092 1.00 34.65 95 GLY A CA 1
ATOM 1572 C C . GLY A 1 99 ? -29.104 50.044 -20.599 1.00 39.53 95 GLY A C 1
ATOM 1573 O O . GLY A 1 99 ? -27.951 49.968 -21.036 1.00 44.87 95 GLY A O 1
ATOM 1577 N N . HIS A 1 100 ? -29.775 51.193 -20.550 1.00 36.41 96 HIS A N 1
ATOM 1578 C CA . HIS A 1 100 ? -29.213 52.446 -21.037 1.00 53.40 96 HIS A CA 1
ATOM 1579 C C . HIS A 1 100 ? -28.973 53.445 -19.913 1.00 43.69 96 HIS A C 1
ATOM 1580 O O . HIS A 1 100 ? -28.812 54.641 -20.176 1.00 58.77 96 HIS A O 1
ATOM 1594 N N . GLY A 1 101 ? -28.952 52.981 -18.664 1.00 39.94 97 GLY A N 1
ATOM 1595 C CA . GLY A 1 101 ? -28.748 53.847 -17.526 1.00 40.93 97 GLY A CA 1
ATOM 1596 C C . GLY A 1 101 ? -30.008 54.225 -16.781 1.00 30.35 97 GLY A C 1
ATOM 1597 O O . GLY A 1 101 ? -29.908 54.758 -15.669 1.00 36.35 97 GLY A O 1
ATOM 1601 N N . ASP A 1 102 ? -31.183 53.977 -17.355 1.00 30.32 98 ASP A N 1
ATOM 1602 C CA . ASP A 1 102 ? -32.453 54.210 -16.665 1.00 30.60 98 ASP A CA 1
ATOM 1603 C C . ASP A 1 102 ? -32.713 53.012 -15.758 1.00 31.19 98 ASP A C 1
ATOM 1604 O O . ASP A 1 102 ? -33.374 52.046 -16.139 1.00 34.26 98 ASP A O 1
ATOM 1613 N N . VAL A 1 103 ? -32.180 53.085 -14.553 1.00 24.21 99 VAL A N 1
ATOM 1614 C CA . VAL A 1 103 ? -32.299 52.002 -13.590 1.00 23.65 99 VAL A CA 1
ATOM 1615 C C . VAL A 1 103 ? -33.429 52.327 -12.625 1.00 29.66 99 VAL A C 1
ATOM 1616 O O . VAL A 1 103 ? -33.799 53.486 -12.419 1.00 32.01 99 VAL A O 1
ATOM 1629 N N . ARG A 1 104 ? -33.995 51.286 -12.032 1.00 20.42 100 ARG A N 1
ATOM 1630 C CA A ARG A 1 104 ? -34.953 51.426 -10.945 0.62 17.59 100 ARG A CA 1
ATOM 1631 C CA B ARG A 1 104 ? -34.955 51.426 -10.945 0.38 17.39 100 ARG A CA 1
ATOM 1632 C C . ARG A 1 104 ? -34.278 50.990 -9.654 1.00 24.13 100 ARG A C 1
ATOM 1633 O O . ARG A 1 104 ? -33.668 49.916 -9.600 1.00 23.15 100 ARG A O 1
ATOM 1673 N N . LYS A 1 105 ? -34.372 51.833 -8.632 1.00 22.17 101 LYS A N 1
ATOM 1674 C CA . LYS A 1 105 ? -33.731 51.593 -7.345 1.00 22.62 101 LYS A CA 1
ATOM 1675 C C . LYS A 1 105 ? -34.661 50.955 -6.323 1.00 21.22 101 LYS A C 1
ATOM 1676 O O . LYS A 1 105 ? -34.197 50.601 -5.233 1.00 22.91 101 LYS A O 1
ATOM 1695 N N . VAL A 1 106 ? -35.941 50.793 -6.646 1.00 20.41 102 VAL A N 1
ATOM 1696 C CA . VAL A 1 106 ? -36.916 50.162 -5.764 1.00 17.67 102 VAL A CA 1
ATOM 1697 C C . VAL A 1 106 ? -37.610 49.053 -6.538 1.00 18.35 102 VAL A C 1
ATOM 1698 O O . VAL A 1 106 ? -38.182 49.304 -7.608 1.00 21.41 102 VAL A O 1
ATOM 1711 N N . LEU A 1 107 ? -37.562 47.834 -6.003 1.00 17.76 103 LEU A N 1
ATOM 1712 C CA . LEU A 1 107 ? -38.296 46.705 -6.561 1.00 19.62 103 LEU A CA 1
ATOM 1713 C C . LEU A 1 107 ? -39.683 46.659 -5.930 1.00 19.85 103 LEU A C 1
ATOM 1714 O O . LEU A 1 107 ? -39.781 46.540 -4.701 1.00 20.21 103 LEU A O 1
ATOM 1730 N N . PRO A 1 108 ? -40.766 46.745 -6.711 1.00 18.75 104 PRO A N 1
ATOM 1731 C CA . PRO A 1 108 ? -42.106 46.835 -6.106 1.00 17.80 104 PRO A CA 1
ATOM 1732 C C . PRO A 1 108 ? -42.438 45.640 -5.225 1.00 19.52 104 PRO A C 1
ATOM 1733 O O . PRO A 1 108 ? -42.042 44.502 -5.492 1.00 19.03 104 PRO A O 1
ATOM 1744 N N . ARG A 1 109 ? -43.241 45.905 -4.193 1.00 20.39 105 ARG A N 1
ATOM 1745 C CA . ARG A 1 109 ? -43.458 44.912 -3.148 1.00 19.52 105 ARG A CA 1
ATOM 1746 C C . ARG A 1 109 ? -44.133 43.651 -3.654 1.00 18.69 105 ARG A C 1
ATOM 1747 O O . ARG A 1 109 ? -43.904 42.569 -3.109 1.00 20.34 105 ARG A O 1
ATOM 1768 N N . ASN A 1 110 ? -44.969 43.744 -4.692 1.00 18.98 106 ASN A N 1
ATOM 1769 C CA . ASN A 1 110 ? -45.677 42.548 -5.119 1.00 21.34 106 ASN A CA 1
ATOM 1770 C C . ASN A 1 110 ? -44.785 41.581 -5.889 1.00 17.85 106 ASN A C 1
ATOM 1771 O O . ASN A 1 110 ? -45.221 40.458 -6.170 1.00 22.42 106 ASN A O 1
ATOM 1782 N N . ILE A 1 111 ? -43.556 41.978 -6.215 1.00 18.40 107 ILE A N 1
ATOM 1783 C CA . ILE A 1 111 ? -42.500 41.043 -6.582 1.00 19.89 107 ILE A CA 1
ATOM 1784 C C . ILE A 1 111 ? -41.514 40.848 -5.436 1.00 20.52 107 ILE A C 1
ATOM 1785 O O . ILE A 1 111 ? -41.132 39.719 -5.122 1.00 18.87 107 ILE A O 1
ATOM 1801 N N . ALA A 1 112 ? -41.106 41.940 -4.793 1.00 18.00 108 ALA A N 1
ATOM 1802 C CA . ALA A 1 112 ? -40.031 41.866 -3.812 1.00 19.28 108 ALA A CA 1
ATOM 1803 C C . ALA A 1 112 ? -40.383 40.935 -2.658 1.00 20.34 108 ALA A C 1
ATOM 1804 O O . ALA A 1 112 ? -39.548 40.129 -2.227 1.00 18.47 108 ALA A O 1
ATOM 1811 N N . VAL A 1 113 ? -41.605 41.017 -2.147 1.00 19.30 109 VAL A N 1
ATOM 1812 C CA . VAL A 1 113 ? -41.959 40.241 -0.958 1.00 20.83 109 VAL A CA 1
ATOM 1813 C C . VAL A 1 113 ? -41.973 38.752 -1.293 1.00 17.59 109 VAL A C 1
ATOM 1814 O O . VAL A 1 113 ? -41.279 37.977 -0.615 1.00 21.27 109 VAL A O 1
ATOM 1827 N N . PRO A 1 114 ? -42.721 38.287 -2.303 1.00 17.24 110 PRO A N 1
ATOM 1828 C CA . PRO A 1 114 ? -42.671 36.846 -2.610 1.00 18.38 110 PRO A CA 1
ATOM 1829 C C . PRO A 1 114 ? -41.285 36.382 -3.019 1.00 19.83 110 PRO A C 1
ATOM 1830 O O . PRO A 1 114 ? -40.857 35.285 -2.637 1.00 19.80 110 PRO A O 1
ATOM 1841 N N . TYR A 1 115 ? -40.565 37.196 -3.791 1.00 20.20 111 TYR A N 1
ATOM 1842 C CA . TYR A 1 115 ? -39.210 36.816 -4.194 1.00 19.96 111 TYR A CA 1
ATOM 1843 C C . TYR A 1 115 ? -38.316 36.634 -2.977 1.00 19.18 111 TYR A C 1
ATOM 1844 O O . TYR A 1 115 ? -37.569 35.648 -2.871 1.00 17.49 111 TYR A O 1
ATOM 1862 N N . CYS A 1 116 ? -38.379 37.575 -2.037 1.00 18.08 112 CYS A N 1
ATOM 1863 C CA . CYS A 1 116 ? -37.511 37.524 -0.870 1.00 16.86 112 CYS A CA 1
ATOM 1864 C C . CYS A 1 116 ? -37.907 36.380 0.056 1.00 18.08 112 CYS A C 1
ATOM 1865 O O . CYS A 1 116 ? -37.046 35.732 0.660 1.00 18.65 112 CYS A O 1
ATOM 1873 N N . GLN A 1 117 ? -39.213 36.107 0.169 1.00 20.62 113 GLN A N 1
ATOM 1874 C CA . GLN A 1 117 ? -39.660 34.991 0.996 1.00 20.41 113 GLN A CA 1
ATOM 1875 C C . GLN A 1 117 ? -39.220 33.656 0.406 1.00 20.43 113 GLN A C 1
ATOM 1876 O O . GLN A 1 117 ? -38.798 32.756 1.141 1.00 22.83 113 GLN A O 1
ATOM 1890 N N . LEU A 1 118 ? -39.322 33.511 -0.917 1.00 18.61 114 LEU A N 1
ATOM 1891 C CA . LEU A 1 118 ? -38.870 32.287 -1.570 1.00 19.98 114 LEU A CA 1
ATOM 1892 C C . LEU A 1 118 ? -37.361 32.134 -1.450 1.00 20.31 114 LEU A C 1
ATOM 1893 O O . LEU A 1 118 ? -36.855 31.023 -1.248 1.00 21.77 114 LEU A O 1
ATOM 1909 N N . SER A 1 119 ? -36.630 33.239 -1.570 1.00 18.91 115 SER A N 1
ATOM 1910 C CA . SER A 1 119 ? -35.181 33.198 -1.448 1.00 19.89 115 SER A CA 1
ATOM 1911 C C . SER A 1 119 ? -34.774 32.756 -0.047 1.00 22.32 115 SER A C 1
ATOM 1912 O O . SER A 1 119 ? -33.863 31.934 0.122 1.00 21.21 115 SER A O 1
ATOM 1920 N N . LYS A 1 120 ? -35.455 33.278 0.970 1.00 19.62 116 LYS A N 1
ATOM 1921 C CA . LYS A 1 120 ? -35.195 32.865 2.345 1.00 19.53 116 LYS A CA 1
ATOM 1922 C C . LYS A 1 120 ? -35.413 31.367 2.518 1.00 20.01 116 LYS A C 1
ATOM 1923 O O . LYS A 1 120 ? -34.588 30.675 3.126 1.00 25.60 116 LYS A O 1
ATOM 1942 N N . LYS A 1 121 ? -36.517 30.845 1.972 1.00 18.02 117 LYS A N 1
ATOM 1943 C CA . LYS A 1 121 ? -36.805 29.416 2.065 1.00 21.82 117 LYS A CA 1
ATOM 1944 C C . LYS A 1 121 ? -35.688 28.573 1.456 1.00 27.05 117 LYS A C 1
ATOM 1945 O O . LYS A 1 121 ? -35.318 27.528 2.006 1.00 26.44 117 LYS A O 1
ATOM 1964 N N . LEU A 1 122 ? -35.158 28.989 0.304 1.00 20.35 118 LEU A N 1
ATOM 1965 C CA . LEU A 1 122 ? -34.124 28.231 -0.394 1.00 18.33 118 LEU A CA 1
ATOM 1966 C C . LEU A 1 122 ? -32.712 28.626 0.032 1.00 18.94 118 LEU A C 1
ATOM 1967 O O . LEU A 1 122 ? -31.744 28.029 -0.462 1.00 21.92 118 LEU A O 1
ATOM 1983 N N . GLU A 1 123 ? -32.586 29.609 0.929 1.00 19.46 119 GLU A N 1
ATOM 1984 C CA A GLU A 1 123 ? -31.297 30.101 1.408 0.48 21.98 119 GLU A CA 1
ATOM 1985 C CA B GLU A 1 123 ? -31.295 30.111 1.408 0.52 21.99 119 GLU A CA 1
ATOM 1986 C C . GLU A 1 123 ? -30.416 30.584 0.257 1.00 22.52 119 GLU A C 1
ATOM 1987 O O . GLU A 1 123 ? -29.206 30.351 0.227 1.00 20.98 119 GLU A O 1
ATOM 2008 N N . LEU A 1 124 ? -31.024 31.279 -0.697 1.00 19.31 120 LEU A N 1
ATOM 2009 C CA . LEU A 1 124 ? -30.291 31.907 -1.781 1.00 20.59 120 LEU A CA 1
ATOM 2010 C C . LEU A 1 124 ? -30.547 33.407 -1.739 1.00 19.98 120 LEU A C 1
ATOM 2011 O O . LEU A 1 124 ? -31.607 33.839 -1.274 1.00 19.91 120 LEU A O 1
ATOM 2027 N N . PRO A 1 125 ? -29.606 34.229 -2.204 1.00 18.25 121 PRO A N 1
ATOM 2028 C CA . PRO A 1 125 ? -29.833 35.673 -2.174 1.00 16.59 121 PRO A CA 1
ATOM 2029 C C . PRO A 1 125 ? -30.929 36.060 -3.143 1.00 17.09 121 PRO A C 1
ATOM 2030 O O . PRO A 1 125 ? -31.154 35.376 -4.160 1.00 17.26 121 PRO A O 1
ATOM 2041 N N . PRO A 1 126 ? -31.656 37.154 -2.871 1.00 17.66 122 PRO A N 1
ATOM 2042 C CA . PRO A 1 126 ? -32.718 37.635 -3.770 1.00 19.14 122 PRO A CA 1
ATOM 2043 C C . PRO A 1 126 ? -32.159 38.380 -4.979 1.00 19.07 122 PRO A C 1
ATOM 2044 O O . PRO A 1 126 ? -32.424 39.566 -5.213 1.00 17.69 122 PRO A O 1
ATOM 2055 N N . ILE A 1 127 ? -31.347 37.674 -5.754 1.00 16.43 123 ILE A N 1
ATOM 2056 C CA . ILE A 1 127 ? -30.842 38.145 -7.034 1.00 15.88 123 ILE A CA 1
ATOM 2057 C C . ILE A 1 127 ? -30.681 36.902 -7.894 1.00 17.02 123 ILE A C 1
ATOM 2058 O O . ILE A 1 127 ? -30.528 35.793 -7.387 1.00 17.40 123 ILE A O 1
ATOM 2074 N N . LEU A 1 128 ? -30.757 37.086 -9.205 1.00 15.28 124 LEU A N 1
ATOM 2075 C CA . LEU A 1 128 ? -30.565 35.962 -10.108 1.00 15.05 124 LEU A CA 1
ATOM 2076 C C . LEU A 1 128 ? -29.173 35.375 -9.907 1.00 14.06 124 LEU A C 1
ATOM 2077 O O . LEU A 1 128 ? -28.185 36.110 -9.865 1.00 18.47 124 LEU A O 1
ATOM 2093 N N . VAL A 1 129 ? -29.098 34.046 -9.767 1.00 15.24 125 VAL A N 1
ATOM 2094 C CA . VAL A 1 129 ? -27.830 33.331 -9.638 1.00 16.30 125 VAL A CA 1
ATOM 2095 C C . VAL A 1 129 ? -27.776 32.201 -10.660 1.00 17.41 125 VAL A C 1
ATOM 2096 O O . VAL A 1 129 ? -28.763 31.853 -11.303 1.00 15.10 125 VAL A O 1
ATOM 2109 N N . TYR A 1 130 ? -26.583 31.605 -10.773 1.00 15.73 126 TYR A N 1
ATOM 2110 C CA . TYR A 1 130 ? -26.338 30.507 -11.705 1.00 15.42 126 TYR A CA 1
ATOM 2111 C C . TYR A 1 130 ? -27.320 29.365 -11.516 1.00 16.42 126 TYR A C 1
ATOM 2112 O O . TYR A 1 130 ? -27.781 28.758 -12.495 1.00 15.38 126 TYR A O 1
ATOM 2130 N N . ALA A 1 131 ? -27.634 29.027 -10.259 1.00 15.67 127 ALA A N 1
ATOM 2131 C CA . ALA A 1 131 ? -28.571 27.942 -10.000 1.00 15.25 127 ALA A CA 1
ATOM 2132 C C . ALA A 1 131 ? -29.949 28.215 -10.580 1.00 14.80 127 ALA A C 1
ATOM 2133 O O . ALA A 1 131 ? -30.701 27.263 -10.832 1.00 19.02 127 ALA A O 1
ATOM 2140 N N . ASP A 1 132 ? -30.291 29.491 -10.807 1.00 17.30 128 ASP A N 1
ATOM 2141 C CA . ASP A 1 132 ? -31.550 29.837 -11.457 1.00 13.81 128 ASP A CA 1
ATOM 2142 C C . ASP A 1 132 ? -31.429 29.783 -12.982 1.00 16.24 128 ASP A C 1
ATOM 2143 O O . ASP A 1 132 ? -32.085 28.964 -13.637 1.00 17.17 128 ASP A O 1
ATOM 2152 N N . CYS A 1 133 ? -30.587 30.654 -13.567 1.00 16.70 129 CYS A N 1
ATOM 2153 C CA A CYS A 1 133 ? -30.627 30.880 -15.003 0.96 14.10 129 CYS A CA 1
ATOM 2154 C CA B CYS A 1 133 ? -30.594 30.873 -15.016 0.04 14.41 129 CYS A CA 1
ATOM 2155 C C . CYS A 1 133 ? -29.937 29.780 -15.808 1.00 17.05 129 CYS A C 1
ATOM 2156 O O . CYS A 1 133 ? -30.113 29.742 -17.033 1.00 17.14 129 CYS A O 1
ATOM 2170 N N . VAL A 1 134 ? -29.149 28.922 -15.175 1.00 16.70 130 VAL A N 1
ATOM 2171 C CA . VAL A 1 134 ? -28.542 27.780 -15.861 1.00 15.27 130 VAL A CA 1
ATOM 2172 C C . VAL A 1 134 ? -29.077 26.460 -15.310 1.00 14.82 130 VAL A C 1
ATOM 2173 O O . VAL A 1 134 ? -29.660 25.666 -16.042 1.00 17.59 130 VAL A O 1
ATOM 2186 N N . LEU A 1 135 ? -28.918 26.226 -13.994 1.00 17.01 131 LEU A N 1
ATOM 2187 C CA . LEU A 1 135 ? -29.143 24.881 -13.477 1.00 14.04 131 LEU A CA 1
ATOM 2188 C C . LEU A 1 135 ? -30.616 24.495 -13.485 1.00 17.21 131 LEU A C 1
ATOM 2189 O O . LEU A 1 135 ? -30.936 23.307 -13.576 1.00 16.89 131 LEU A O 1
ATOM 2205 N N . ALA A 1 136 ? -31.526 25.470 -13.405 1.00 17.93 132 ALA A N 1
ATOM 2206 C CA . ALA A 1 136 ? -32.960 25.194 -13.397 1.00 16.68 132 ALA A CA 1
ATOM 2207 C C . ALA A 1 136 ? -33.677 25.718 -14.635 1.00 17.57 132 ALA A C 1
ATOM 2208 O O . ALA A 1 136 ? -34.891 25.522 -14.766 1.00 20.06 132 ALA A O 1
ATOM 2215 N N . ASN A 1 137 ? -32.955 26.321 -15.566 1.00 16.26 133 ASN A N 1
ATOM 2216 C CA . ASN A 1 137 ? -33.555 27.046 -16.688 1.00 16.74 133 ASN A CA 1
ATOM 2217 C C . ASN A 1 137 ? -33.455 26.229 -17.976 1.00 17.83 133 ASN A C 1
ATOM 2218 O O . ASN A 1 137 ? -32.876 26.667 -18.968 1.00 18.95 133 ASN A O 1
ATOM 2229 N N . TRP A 1 138 ? -34.030 25.021 -17.972 1.00 20.01 134 TRP A N 1
ATOM 2230 C CA . TRP A 1 138 ? -33.872 24.166 -19.140 1.00 19.02 134 TRP A CA 1
ATOM 2231 C C . TRP A 1 138 ? -34.971 23.115 -19.224 1.00 17.37 134 TRP A C 1
ATOM 2232 O O . TRP A 1 138 ? -35.651 22.804 -18.239 1.00 20.29 134 TRP A O 1
ATOM 2253 N N . LYS A 1 139 ? -35.132 22.582 -20.433 1.00 20.09 135 LYS A N 1
ATOM 2254 C CA . LYS A 1 139 ? -36.053 21.486 -20.699 1.00 20.57 135 LYS A CA 1
ATOM 2255 C C . LYS A 1 139 ? -35.526 20.667 -21.867 1.00 25.19 135 LYS A C 1
ATOM 2256 O O . LYS A 1 139 ? -34.707 21.134 -22.664 1.00 24.11 135 LYS A O 1
ATOM 2275 N N . LYS A 1 140 ? -36.022 19.440 -21.965 1.00 25.48 136 LYS A N 1
ATOM 2276 C CA . LYS A 1 140 ? -35.834 18.618 -23.150 1.00 28.61 136 LYS A CA 1
ATOM 2277 C C . LYS A 1 140 ? -36.962 18.903 -24.134 1.00 26.39 136 LYS A C 1
ATOM 2278 O O . LYS A 1 140 ? -38.122 19.030 -23.735 1.00 32.25 136 LYS A O 1
ATOM 2297 N N . LYS A 1 141 ? -36.623 19.007 -25.422 1.00 28.30 137 LYS A N 1
ATOM 2298 C CA . LYS A 1 141 ? -37.679 19.093 -26.428 1.00 33.35 137 LYS A CA 1
ATOM 2299 C C . LYS A 1 141 ? -38.384 17.749 -26.569 1.00 40.18 137 LYS A C 1
ATOM 2300 O O . LYS A 1 141 ? -39.617 17.677 -26.550 1.00 38.43 137 LYS A O 1
ATOM 2319 N N . ASP A 1 142 ? -37.609 16.675 -26.702 1.00 33.89 138 ASP A N 1
ATOM 2320 C CA . ASP A 1 142 ? -38.139 15.318 -26.786 1.00 37.29 138 ASP A CA 1
ATOM 2321 C C . ASP A 1 142 ? -37.718 14.549 -25.545 1.00 31.00 138 ASP A C 1
ATOM 2322 O O . ASP A 1 142 ? -36.522 14.253 -25.387 1.00 34.97 138 ASP A O 1
ATOM 2331 N N . PRO A 1 143 ? -38.638 14.210 -24.634 1.00 38.41 139 PRO A N 1
ATOM 2332 C CA . PRO A 1 143 ? -38.227 13.481 -23.421 1.00 39.38 139 PRO A CA 1
ATOM 2333 C C . PRO A 1 143 ? -37.551 12.153 -23.706 1.00 43.13 139 PRO A C 1
ATOM 2334 O O . PRO A 1 143 ? -36.837 11.641 -22.836 1.00 46.40 139 PRO A O 1
ATOM 2345 N N . ASN A 1 144 ? -37.747 11.578 -24.889 1.00 45.30 140 ASN A N 1
ATOM 2346 C CA . ASN A 1 144 ? -37.187 10.275 -25.216 1.00 46.28 140 ASN A CA 1
ATOM 2347 C C . ASN A 1 144 ? -35.813 10.362 -25.860 1.00 52.35 140 ASN A C 1
ATOM 2348 O O . ASN A 1 144 ? -35.204 9.321 -26.127 1.00 51.74 140 ASN A O 1
ATOM 2359 N N . LYS A 1 145 ? -35.310 11.564 -26.110 1.00 37.76 141 LYS A N 1
ATOM 2360 C CA . LYS A 1 145 ? -34.011 11.770 -26.727 1.00 34.16 141 LYS A CA 1
ATOM 2361 C C . LYS A 1 145 ? -32.995 12.244 -25.690 1.00 31.54 141 LYS A C 1
ATOM 2362 O O . LYS A 1 145 ? -33.364 12.739 -24.621 1.00 35.54 141 LYS A O 1
ATOM 2381 N N . PRO A 1 146 ? -31.700 12.096 -25.973 1.00 36.25 142 PRO A N 1
ATOM 2382 C CA . PRO A 1 146 ? -30.682 12.420 -24.961 1.00 36.83 142 PRO A CA 1
ATOM 2383 C C . PRO A 1 146 ? -30.513 13.908 -24.691 1.00 35.84 142 PRO A C 1
ATOM 2384 O O . PRO A 1 146 ? -31.194 14.752 -25.283 1.00 33.04 142 PRO A O 1
ATOM 2395 N N . LEU A 1 147 ? -29.593 14.228 -23.782 1.00 30.01 143 LEU A N 1
ATOM 2396 C CA . LEU A 1 147 ? -29.308 15.612 -23.396 1.00 28.98 143 LEU A CA 1
ATOM 2397 C C . LEU A 1 147 ? -28.271 16.170 -24.359 1.00 27.25 143 LEU A C 1
ATOM 2398 O O . LEU A 1 147 ? -27.062 16.061 -24.141 1.00 29.65 143 LEU A O 1
ATOM 2414 N N . THR A 1 148 ? -28.756 16.772 -25.445 1.00 29.48 144 THR A N 1
ATOM 2415 C CA . THR A 1 148 ? -27.925 17.406 -26.460 1.00 31.54 144 THR A CA 1
ATOM 2416 C C . THR A 1 148 ? -28.480 18.797 -26.738 1.00 26.02 144 THR A C 1
ATOM 2417 O O . THR A 1 148 ? -29.664 19.057 -26.522 1.00 25.68 144 THR A O 1
ATOM 2428 N N . TYR A 1 149 ? -27.617 19.683 -27.245 1.00 25.40 145 TYR A N 1
ATOM 2429 C CA . TYR A 1 149 ? -28.070 21.034 -27.572 1.00 27.88 145 TYR A CA 1
ATOM 2430 C C . TYR A 1 149 ? -29.280 20.996 -28.495 1.00 27.34 145 TYR A C 1
ATOM 2431 O O . TYR A 1 149 ? -30.243 21.748 -28.302 1.00 25.31 145 TYR A O 1
ATOM 2449 N N . GLU A 1 150 ? -29.248 20.117 -29.506 1.00 25.49 146 GLU A N 1
ATOM 2450 C CA . GLU A 1 150 ? -30.351 20.029 -30.456 1.00 25.00 146 GLU A CA 1
ATOM 2451 C C . GLU A 1 150 ? -31.657 19.651 -29.775 1.00 26.61 146 GLU A C 1
ATOM 2452 O O . GLU A 1 150 ? -32.733 20.026 -30.252 1.00 29.98 146 GLU A O 1
ATOM 2464 N N . ASN A 1 151 ? -31.593 18.911 -28.670 1.00 25.87 147 ASN A N 1
ATOM 2465 C CA . ASN A 1 151 ? -32.790 18.420 -28.007 1.00 25.08 147 ASN A CA 1
ATOM 2466 C C . ASN A 1 151 ? -33.164 19.214 -26.756 1.00 26.37 147 ASN A C 1
ATOM 2467 O O . ASN A 1 151 ? -33.981 18.741 -25.962 1.00 24.84 147 ASN A O 1
ATOM 2478 N N . MET A 1 152 ? -32.599 20.404 -26.558 1.00 25.23 148 MET A N 1
ATOM 2479 C CA . MET A 1 152 ? -32.887 21.153 -25.343 1.00 24.40 148 MET A CA 1
ATOM 2480 C C . MET A 1 152 ? -33.142 22.617 -25.655 1.00 23.71 148 MET A C 1
ATOM 2481 O O . MET A 1 152 ? -32.830 23.126 -26.735 1.00 24.03 148 MET A O 1
ATOM 2495 N N . ASP A 1 153 ? -33.745 23.280 -24.677 1.00 22.67 149 ASP A N 1
ATOM 2496 C CA . ASP A 1 153 ? -34.044 24.697 -24.763 1.00 20.48 149 ASP A CA 1
ATOM 2497 C C . ASP A 1 153 ? -33.985 25.276 -23.361 1.00 20.01 149 ASP A C 1
ATOM 2498 O O . ASP A 1 153 ? -34.046 24.545 -22.366 1.00 21.43 149 ASP A O 1
ATOM 2507 N N . VAL A 1 154 ? -33.855 26.592 -23.292 1.00 20.37 150 VAL A N 1
ATOM 2508 C CA . VAL A 1 154 ? -33.993 27.292 -22.030 1.00 20.04 150 VAL A CA 1
ATOM 2509 C C . VAL A 1 154 ? -35.474 27.565 -21.802 1.00 20.55 150 VAL A C 1
ATOM 2510 O O . VAL A 1 154 ? -36.295 27.494 -22.720 1.00 26.00 150 VAL A O 1
ATOM 2524 N N . LEU A 1 155 ? -35.822 27.869 -20.556 1.00 19.85 151 LEU A N 1
ATOM 2525 C CA . LEU A 1 155 ? -37.181 28.281 -20.244 1.00 19.81 151 LEU A CA 1
ATOM 2526 C C . LEU A 1 155 ? -37.371 29.781 -20.432 1.00 23.88 151 LEU A C 1
ATOM 2527 O O . LEU A 1 155 ? -38.444 30.209 -20.876 1.00 23.71 151 LEU A O 1
ATOM 2543 N N . PHE A 1 156 ? -36.347 30.582 -20.132 1.00 18.58 152 PHE A N 1
ATOM 2544 C CA . PHE A 1 156 ? -36.481 32.030 -20.153 1.00 18.78 152 PHE A CA 1
ATOM 2545 C C . PHE A 1 156 ? -35.245 32.706 -20.720 1.00 21.33 152 PHE A C 1
ATOM 2546 O O . PHE A 1 156 ? -34.107 32.279 -20.473 1.00 18.95 152 PHE A O 1
ATOM 2563 N N . SER A 1 157 ? -35.498 33.765 -21.487 1.00 19.50 153 SER A N 1
ATOM 2564 C CA A SER A 1 157 ? -34.478 34.650 -22.026 0.38 18.98 153 SER A CA 1
ATOM 2565 C CA B SER A 1 157 ? -34.481 34.650 -22.030 0.62 18.91 153 SER A CA 1
ATOM 2566 C C . SER A 1 157 ? -34.859 36.083 -21.681 1.00 18.91 153 SER A C 1
ATOM 2567 O O . SER A 1 157 ? -35.985 36.362 -21.268 1.00 20.31 153 SER A O 1
ATOM 2582 N N . PHE A 1 158 ? -33.914 37.001 -21.862 1.00 15.99 154 PHE A N 1
ATOM 2583 C CA . PHE A 1 158 ? -34.146 38.406 -21.533 1.00 16.86 154 PHE A CA 1
ATOM 2584 C C . PHE A 1 158 ? -34.514 39.253 -22.747 1.00 18.87 154 PHE A C 1
ATOM 2585 O O . PHE A 1 158 ? -35.518 39.979 -22.709 1.00 20.58 154 PHE A O 1
ATOM 2602 N N . ARG A 1 159 ? -33.702 39.212 -23.794 1.00 17.98 155 ARG A N 1
ATOM 2603 C CA . ARG A 1 159 ? -33.944 39.973 -25.014 1.00 19.66 155 ARG A CA 1
ATOM 2604 C C . ARG A 1 159 ? -33.771 39.055 -26.214 1.00 20.76 155 ARG A C 1
ATOM 2605 O O . ARG A 1 159 ? -32.946 38.137 -26.199 1.00 21.26 155 ARG A O 1
ATOM 2626 N N . ASP A 1 160 ? -34.548 39.310 -27.266 1.00 19.89 156 ASP A N 1
ATOM 2627 C CA . ASP A 1 160 ? -34.322 38.599 -28.514 1.00 19.64 156 ASP A CA 1
ATOM 2628 C C . ASP A 1 160 ? -32.949 38.970 -29.055 1.00 20.87 156 ASP A C 1
ATOM 2629 O O . ASP A 1 160 ? -32.614 40.150 -29.181 1.00 22.15 156 ASP A O 1
ATOM 2638 N N . GLY A 1 161 ? -32.137 37.953 -29.326 1.00 22.68 157 GLY A N 1
ATOM 2639 C CA . GLY A 1 161 ? -30.778 38.171 -29.759 1.00 23.52 157 GLY A CA 1
ATOM 2640 C C . GLY A 1 161 ? -29.751 38.257 -28.657 1.00 27.47 157 GLY A C 1
ATOM 2641 O O . GLY A 1 161 ? -28.591 38.582 -28.946 1.00 25.59 157 GLY A O 1
ATOM 2645 N N . ASP A 1 162 ? -30.133 38.017 -27.400 1.00 22.62 158 ASP A N 1
ATOM 2646 C CA . ASP A 1 162 ? -29.171 38.132 -26.311 1.00 20.24 158 ASP A CA 1
ATOM 2647 C C . ASP A 1 162 ? -28.276 36.905 -26.195 1.00 18.30 158 ASP A C 1
ATOM 2648 O O . ASP A 1 162 ? -27.359 36.914 -25.370 1.00 19.68 158 ASP A O 1
ATOM 2657 N N . CYS A 1 163 ? -28.518 35.883 -27.008 1.00 18.55 159 CYS A N 1
ATOM 2658 C CA . CYS A 1 163 ? -27.730 34.642 -27.016 1.00 22.42 159 CYS A CA 1
ATOM 2659 C C . CYS A 1 163 ? -27.819 33.906 -25.686 1.00 20.15 159 CYS A C 1
ATOM 2660 O O . CYS A 1 163 ? -26.908 33.154 -25.323 1.00 21.81 159 CYS A O 1
ATOM 2668 N N . SER A 1 164 ? -28.922 34.096 -24.955 1.00 17.89 160 SER A N 1
ATOM 2669 C CA . SER A 1 164 ? -29.050 33.445 -23.655 1.00 18.50 160 SER A CA 1
ATOM 2670 C C . SER A 1 164 ? -29.203 31.937 -23.794 1.00 18.60 160 SER A C 1
ATOM 2671 O O . SER A 1 164 ? -28.706 31.185 -22.946 1.00 19.16 160 SER A O 1
ATOM 2679 N N . LYS A 1 165 ? -29.879 31.461 -24.841 1.00 19.94 161 LYS A N 1
ATOM 2680 C CA . LYS A 1 165 ? -29.975 30.015 -25.021 1.00 18.11 161 LYS A CA 1
ATOM 2681 C C . LYS A 1 165 ? -28.584 29.408 -25.152 1.00 18.52 161 LYS A C 1
ATOM 2682 O O . LYS A 1 165 ? -28.244 28.449 -24.451 1.00 20.67 161 LYS A O 1
ATOM 2702 N N . GLY A 1 166 ? -27.751 29.985 -26.022 1.00 19.73 162 GLY A N 1
ATOM 2703 C CA . GLY A 1 166 ? -26.415 29.443 -26.219 1.00 22.56 162 GLY A CA 1
ATOM 2704 C C . GLY A 1 166 ? -25.566 29.527 -24.968 1.00 20.99 162 GLY A C 1
ATOM 2705 O O . GLY A 1 166 ? -24.896 28.562 -24.585 1.00 19.97 162 GLY A O 1
ATOM 2709 N N . PHE A 1 167 ? -25.595 30.686 -24.303 1.00 17.71 163 PHE A N 1
ATOM 2710 C CA . PHE A 1 167 ? -24.756 30.899 -23.130 1.00 17.09 163 PHE A CA 1
ATOM 2711 C C . PHE A 1 167 ? -25.181 29.981 -21.990 1.00 21.28 163 PHE A C 1
ATOM 2712 O O . PHE A 1 167 ? -24.347 29.301 -21.377 1.00 17.27 163 PHE A O 1
ATOM 2729 N N . PHE A 1 168 ? -26.483 29.930 -21.714 1.00 15.94 164 PHE A N 1
ATOM 2730 C CA . PHE A 1 168 ? -26.977 29.135 -20.597 1.00 18.24 164 PHE A CA 1
ATOM 2731 C C . PHE A 1 168 ? -26.891 27.641 -20.906 1.00 19.46 164 PHE A C 1
ATOM 2732 O O . PHE A 1 168 ? -26.440 26.848 -20.068 1.00 19.74 164 PHE A O 1
ATOM 2749 N N . LEU A 1 169 ? -27.311 27.231 -22.111 1.00 16.87 165 LEU A N 1
ATOM 2750 C CA . LEU A 1 169 ? -27.364 25.798 -22.404 1.00 16.91 165 LEU A CA 1
ATOM 2751 C C . LEU A 1 169 ? -25.969 25.197 -22.546 1.00 17.83 165 LEU A C 1
ATOM 2752 O O . LEU A 1 169 ? -25.735 24.070 -22.112 1.00 19.11 165 LEU A O 1
ATOM 2768 N N . VAL A 1 170 ? -25.026 25.921 -23.156 1.00 18.15 166 VAL A N 1
ATOM 2769 C CA . VAL A 1 170 ? -23.671 25.380 -23.225 1.00 19.29 166 VAL A CA 1
ATOM 2770 C C . VAL A 1 170 ? -23.111 25.217 -21.817 1.00 17.48 166 VAL A C 1
ATOM 2771 O O . VAL A 1 170 ? -22.518 24.181 -21.481 1.00 19.72 166 VAL A O 1
ATOM 2784 N N . SER A 1 171 ? -23.339 26.208 -20.953 1.00 18.41 167 SER A N 1
ATOM 2785 C CA . SER A 1 171 ? -22.892 26.095 -19.565 1.00 18.32 167 SER A CA 1
ATOM 2786 C C . SER A 1 171 ? -23.509 24.869 -18.906 1.00 20.09 167 SER A C 1
ATOM 2787 O O . SER A 1 171 ? -22.816 24.077 -18.247 1.00 18.96 167 SER A O 1
ATOM 2795 N N . LEU A 1 172 ? -24.815 24.683 -19.088 1.00 17.10 168 LEU A N 1
ATOM 2796 C CA . LEU A 1 172 ? -25.500 23.538 -18.507 1.00 18.80 168 LEU A CA 1
ATOM 2797 C C . LEU A 1 172 ? -24.926 22.227 -19.023 1.00 19.49 168 LEU A C 1
ATOM 2798 O O . LEU A 1 172 ? -24.790 21.260 -18.261 1.00 20.72 168 LEU A O 1
ATOM 2814 N N . LEU A 1 173 ? -24.611 22.164 -20.321 1.00 17.85 169 LEU A N 1
ATOM 2815 C CA . LEU A 1 173 ? -24.081 20.924 -20.880 1.00 18.03 169 LEU A CA 1
ATOM 2816 C C . LEU A 1 173 ? -22.683 20.633 -20.347 1.00 20.32 169 LEU A C 1
ATOM 2817 O O . LEU A 1 173 ? -22.299 19.464 -20.240 1.00 20.63 169 LEU A O 1
ATOM 2833 N N . VAL A 1 174 ? -21.913 21.670 -20.009 1.00 18.01 170 VAL A N 1
ATOM 2834 C CA . VAL A 1 174 ? -20.654 21.451 -19.303 1.00 18.20 170 VAL A CA 1
ATOM 2835 C C . VAL A 1 174 ? -20.924 20.838 -17.930 1.00 21.77 170 VAL A C 1
ATOM 2836 O O . VAL A 1 174 ? -20.246 19.891 -17.512 1.00 20.92 170 VAL A O 1
ATOM 2849 N N . GLU A 1 175 ? -21.924 21.362 -17.207 1.00 19.00 171 GLU A N 1
ATOM 2850 C CA . GLU A 1 175 ? -22.275 20.798 -15.903 1.00 20.50 171 GLU A CA 1
ATOM 2851 C C . GLU A 1 175 ? -22.692 19.340 -16.030 1.00 19.73 171 GLU A C 1
ATOM 2852 O O . GLU A 1 175 ? -22.378 18.510 -15.164 1.00 20.65 171 GLU A O 1
ATOM 2864 N N . ILE A 1 176 ? -23.428 19.015 -17.092 1.00 19.42 172 ILE A N 1
ATOM 2865 C CA . ILE A 1 176 ? -23.888 17.645 -17.282 1.00 18.58 172 ILE A CA 1
ATOM 2866 C C . ILE A 1 176 ? -22.711 16.731 -17.596 1.00 22.77 172 ILE A C 1
ATOM 2867 O O . ILE A 1 176 ? -22.623 15.610 -17.085 1.00 23.40 172 ILE A O 1
ATOM 2883 N N . ALA A 1 177 ? -21.780 17.199 -18.427 1.00 19.97 173 ALA A N 1
ATOM 2884 C CA . ALA A 1 177 ? -20.566 16.424 -18.674 1.00 21.65 173 ALA A CA 1
ATOM 2885 C C . ALA A 1 177 ? -19.806 16.182 -17.376 1.00 24.11 173 ALA A C 1
ATOM 2886 O O . ALA A 1 177 ? -19.334 15.068 -17.121 1.00 22.16 173 ALA A O 1
ATOM 2893 N N . ALA A 1 178 ? -19.677 17.219 -16.542 1.00 18.83 174 ALA A N 1
ATOM 2894 C CA . ALA A 1 178 ? -18.999 17.059 -15.260 1.00 21.41 174 ALA A CA 1
ATOM 2895 C C . ALA A 1 178 ? -19.724 16.071 -14.360 1.00 20.53 174 ALA A C 1
ATOM 2896 O O . ALA A 1 178 ? -19.095 15.433 -13.509 1.00 20.61 174 ALA A O 1
ATOM 2903 N N . ALA A 1 179 ? -21.041 15.920 -14.530 1.00 21.61 175 ALA A N 1
ATOM 2904 C CA . ALA A 1 179 ? -21.794 15.006 -13.680 1.00 21.14 175 ALA A CA 1
ATOM 2905 C C . ALA A 1 179 ? -21.243 13.591 -13.747 1.00 21.76 175 ALA A C 1
ATOM 2906 O O . ALA A 1 179 ? -21.264 12.869 -12.746 1.00 23.61 175 ALA A O 1
ATOM 2913 N N . SER A 1 180 ? -20.741 13.170 -14.907 1.00 20.66 176 SER A N 1
ATOM 2914 C CA A SER A 1 180 ? -20.213 11.817 -15.019 0.77 22.79 176 SER A CA 1
ATOM 2915 C CA B SER A 1 180 ? -20.210 11.817 -15.021 0.23 22.79 176 SER A CA 1
ATOM 2916 C C . SER A 1 180 ? -18.891 11.658 -14.276 1.00 26.44 176 SER A C 1
ATOM 2917 O O . SER A 1 180 ? -18.494 10.527 -13.981 1.00 26.53 176 SER A O 1
ATOM 2930 N N . ALA A 1 181 ? -18.209 12.760 -13.963 1.00 23.06 177 ALA A N 1
ATOM 2931 C CA . ALA A 1 181 ? -17.032 12.712 -13.108 1.00 20.86 177 ALA A CA 1
ATOM 2932 C C . ALA A 1 181 ? -17.419 12.761 -11.634 1.00 22.73 177 ALA A C 1
ATOM 2933 O O . ALA A 1 181 ? -16.820 12.075 -10.802 1.00 20.64 177 ALA A O 1
ATOM 2940 N N . ILE A 1 182 ? -18.433 13.563 -11.294 1.00 20.67 178 ILE A N 1
ATOM 2941 C CA . ILE A 1 182 ? -18.824 13.710 -9.901 1.00 19.54 178 ILE A CA 1
ATOM 2942 C C . ILE A 1 182 ? -19.270 12.375 -9.314 1.00 20.28 178 ILE A C 1
ATOM 2943 O O . ILE A 1 182 ? -18.962 12.052 -8.158 1.00 19.81 178 ILE A O 1
ATOM 2959 N N . LYS A 1 183 ? -20.010 11.581 -10.091 1.00 21.61 179 LYS A N 1
ATOM 2960 C CA . LYS A 1 183 ? -20.551 10.331 -9.570 1.00 22.21 179 LYS A CA 1
ATOM 2961 C C . LYS A 1 183 ? -19.467 9.295 -9.296 1.00 25.66 179 LYS A C 1
ATOM 2962 O O . LYS A 1 183 ? -19.747 8.306 -8.618 1.00 25.13 179 LYS A O 1
ATOM 2981 N N . VAL A 1 184 ? -18.246 9.512 -9.797 1.00 22.55 180 VAL A N 1
ATOM 2982 C CA . VAL A 1 184 ? -17.123 8.620 -9.511 1.00 19.42 180 VAL A CA 1
ATOM 2983 C C . VAL A 1 184 ? -16.423 8.956 -8.204 1.00 22.16 180 VAL A C 1
ATOM 2984 O O . VAL A 1 184 ? -15.599 8.168 -7.732 1.00 22.68 180 VAL A O 1
ATOM 2997 N N . ILE A 1 185 ? -16.751 10.100 -7.588 1.00 20.05 181 ILE A N 1
ATOM 2998 C CA . ILE A 1 185 ? -15.985 10.561 -6.425 1.00 22.09 181 ILE A CA 1
ATOM 2999 C C . ILE A 1 185 ? -16.004 9.551 -5.294 1.00 21.23 181 ILE A C 1
ATOM 3000 O O . ILE A 1 185 ? -14.941 9.296 -4.698 1.00 22.56 181 ILE A O 1
ATOM 3016 N N . PRO A 1 186 ? -17.135 8.943 -4.916 1.00 24.24 182 PRO A N 1
ATOM 3017 C CA . PRO A 1 186 ? -17.085 7.932 -3.849 1.00 22.92 182 PRO A CA 1
ATOM 3018 C C . PRO A 1 186 ? -16.167 6.771 -4.176 1.00 23.55 182 PRO A C 1
ATOM 3019 O O . PRO A 1 186 ? -15.521 6.230 -3.271 1.00 25.53 182 PRO A O 1
ATOM 3030 N N . THR A 1 187 ? -16.077 6.383 -5.449 1.00 21.33 183 THR A N 1
ATOM 3031 C CA . THR A 1 187 ? -15.190 5.290 -5.832 1.00 19.70 183 THR A CA 1
ATOM 3032 C C . THR A 1 187 ? -13.734 5.643 -5.555 1.00 21.89 183 THR A C 1
ATOM 3033 O O . THR A 1 187 ? -12.952 4.786 -5.124 1.00 22.27 183 THR A O 1
ATOM 3044 N N . VAL A 1 188 ? -13.349 6.892 -5.814 1.00 20.14 184 VAL A N 1
ATOM 3045 C CA . VAL A 1 188 ? -11.990 7.342 -5.505 1.00 19.15 184 VAL A CA 1
ATOM 3046 C C . VAL A 1 188 ? -11.668 7.093 -4.037 1.00 22.20 184 VAL A C 1
ATOM 3047 O O . VAL A 1 188 ? -10.625 6.522 -3.694 1.00 21.16 184 VAL A O 1
ATOM 3060 N N . PHE A 1 189 ? -12.557 7.522 -3.144 1.00 21.08 185 PHE A N 1
ATOM 3061 C CA . PHE A 1 189 ? -12.249 7.416 -1.721 1.00 23.85 185 PHE A CA 1
ATOM 3062 C C . PHE A 1 189 ? -12.371 5.983 -1.214 1.00 23.28 185 PHE A C 1
ATOM 3063 O O . PHE A 1 189 ? -11.602 5.584 -0.332 1.00 23.44 185 PHE A O 1
ATOM 3080 N N . LYS A 1 190 ? -13.300 5.194 -1.751 1.00 21.39 186 LYS A N 1
ATOM 3081 C CA . LYS A 1 190 ? -13.352 3.782 -1.381 1.00 23.02 186 LYS A CA 1
ATOM 3082 C C . LYS A 1 190 ? -12.090 3.066 -1.840 1.00 24.17 186 LYS A C 1
ATOM 3083 O O . LYS A 1 190 ? -11.532 2.242 -1.105 1.00 24.73 186 LYS A O 1
ATOM 3102 N N . ALA A 1 191 ? -11.625 3.368 -3.054 1.00 23.34 187 ALA A N 1
ATOM 3103 C CA . ALA A 1 191 ? -10.427 2.714 -3.571 1.00 19.62 187 ALA A CA 1
ATOM 3104 C C . ALA A 1 191 ? -9.201 3.062 -2.740 1.00 22.04 187 ALA A C 1
ATOM 3105 O O . ALA A 1 191 ? -8.302 2.227 -2.590 1.00 23.71 187 ALA A O 1
ATOM 3112 N N . MET A 1 192 ? -9.131 4.287 -2.206 1.00 21.63 188 MET A N 1
ATOM 3113 C CA . MET A 1 192 ? -8.023 4.635 -1.326 1.00 23.95 188 MET A CA 1
ATOM 3114 C C . MET A 1 192 ? -8.116 3.871 -0.011 1.00 25.71 188 MET A C 1
ATOM 3115 O O . MET A 1 192 ? -7.106 3.352 0.481 1.00 25.57 188 MET A O 1
ATOM 3129 N N . GLN A 1 193 ? -9.319 3.788 0.568 1.00 26.77 189 GLN A N 1
ATOM 3130 C CA . GLN A 1 193 ? -9.489 3.059 1.824 1.00 28.39 189 GLN A CA 1
ATOM 3131 C C . GLN A 1 193 ? -9.145 1.580 1.667 1.00 23.35 189 GLN A C 1
ATOM 3132 O O . GLN A 1 193 ? -8.529 0.984 2.561 1.00 27.66 189 GLN A O 1
ATOM 3147 N N . MET A 1 194 ? -9.545 0.969 0.548 1.00 23.78 190 MET A N 1
ATOM 3148 C CA . MET A 1 194 ? -9.324 -0.446 0.288 1.00 24.14 190 MET A CA 1
ATOM 3149 C C . MET A 1 194 ? -7.984 -0.736 -0.382 1.00 26.50 190 MET A C 1
ATOM 3150 O O . MET A 1 194 ? -7.687 -1.905 -0.653 1.00 24.05 190 MET A O 1
ATOM 3164 N N . GLN A 1 195 ? -7.178 0.287 -0.665 1.00 24.02 191 GLN A N 1
ATOM 3165 C CA . GLN A 1 195 ? -5.905 0.121 -1.368 1.00 25.39 191 GLN A CA 1
ATOM 3166 C C . GLN A 1 195 ? -6.082 -0.691 -2.649 1.00 21.59 191 GLN A C 1
ATOM 3167 O O . GLN A 1 195 ? -5.342 -1.643 -2.924 1.00 23.89 191 GLN A O 1
ATOM 3181 N N . GLU A 1 196 ? -7.080 -0.308 -3.445 1.00 21.94 192 GLU A N 1
ATOM 3182 C CA . GLU A 1 196 ? -7.362 -0.943 -4.734 1.00 22.03 192 GLU A CA 1
ATOM 3183 C C . GLU A 1 196 ? -6.742 -0.083 -5.829 1.00 27.00 192 GLU A C 1
ATOM 3184 O O . GLU A 1 196 ? -7.323 0.924 -6.252 1.00 23.51 192 GLU A O 1
ATOM 3196 N N . ARG A 1 197 ? -5.567 -0.496 -6.302 1.00 23.35 193 ARG A N 1
ATOM 3197 C CA . ARG A 1 197 ? -4.811 0.317 -7.250 1.00 23.48 193 ARG A CA 1
ATOM 3198 C C . ARG A 1 197 ? -5.589 0.550 -8.540 1.00 27.64 193 ARG A C 1
ATOM 3199 O O . ARG A 1 197 ? -5.776 1.700 -8.965 1.00 24.85 193 ARG A O 1
ATOM 3220 N N . ASP A 1 198 ? -6.042 -0.527 -9.187 1.00 20.39 194 ASP A N 1
ATOM 3221 C CA . ASP A 1 198 ? -6.716 -0.400 -10.475 1.00 19.57 194 ASP A CA 1
ATOM 3222 C C . ASP A 1 198 ? -8.030 0.368 -10.342 1.00 22.84 194 ASP A C 1
ATOM 3223 O O . ASP A 1 198 ? -8.395 1.147 -11.232 1.00 22.31 194 ASP A O 1
ATOM 3232 N N . THR A 1 199 ? -8.770 0.134 -9.255 1.00 23.03 195 THR A N 1
ATOM 3233 C CA . THR A 1 199 ? -10.029 0.854 -9.068 1.00 22.19 195 THR A CA 1
ATOM 3234 C C . THR A 1 199 ? -9.788 2.355 -8.998 1.00 22.48 195 THR A C 1
ATOM 3235 O O . THR A 1 199 ? -10.515 3.141 -9.619 1.00 20.61 195 THR A O 1
ATOM 3246 N N . LEU A 1 200 ? -8.766 2.770 -8.250 1.00 21.60 196 LEU A N 1
ATOM 3247 C CA . LEU A 1 200 ? -8.439 4.190 -8.171 1.00 22.81 196 LEU A CA 1
ATOM 3248 C C . LEU A 1 200 ? -7.981 4.721 -9.521 1.00 23.85 196 LEU A C 1
ATOM 3249 O O . LEU A 1 200 ? -8.389 5.814 -9.934 1.00 22.45 196 LEU A O 1
ATOM 3265 N N . LEU A 1 201 ? -7.127 3.968 -10.222 1.00 19.25 197 LEU A N 1
ATOM 3266 C CA . LEU A 1 201 ? -6.644 4.403 -11.527 1.00 22.26 197 LEU A CA 1
ATOM 3267 C C . LEU A 1 201 ? -7.800 4.623 -12.494 1.00 22.83 197 LEU A C 1
ATOM 3268 O O . LEU A 1 201 ? -7.864 5.648 -13.180 1.00 22.98 197 LEU A O 1
ATOM 3284 N N . LYS A 1 202 ? -8.717 3.659 -12.568 1.00 22.16 198 LYS A N 1
ATOM 3285 C CA . LYS A 1 202 ? -9.825 3.761 -13.509 1.00 19.32 198 LYS A CA 1
ATOM 3286 C C . LYS A 1 202 ? -10.772 4.890 -13.124 1.00 17.64 198 LYS A C 1
ATOM 3287 O O . LYS A 1 202 ? -11.335 5.555 -14.011 1.00 21.08 198 LYS A O 1
ATOM 3306 N N . ALA A 1 203 ? -10.939 5.134 -11.827 1.00 20.28 199 ALA A N 1
ATOM 3307 C CA . ALA A 1 203 ? -11.761 6.261 -11.391 1.00 18.96 199 ALA A CA 1
ATOM 3308 C C . ALA A 1 203 ? -11.139 7.579 -11.829 1.00 19.56 199 ALA A C 1
ATOM 3309 O O . ALA A 1 203 ? -11.825 8.458 -12.363 1.00 19.74 199 ALA A O 1
ATOM 3316 N N . LEU A 1 204 ? -9.827 7.734 -11.621 1.00 19.56 200 LEU A N 1
ATOM 3317 C CA . LEU A 1 204 ? -9.168 8.974 -12.008 1.00 20.08 200 LEU A CA 1
ATOM 3318 C C . LEU A 1 204 ? -9.174 9.158 -13.519 1.00 23.77 200 LEU A C 1
ATOM 3319 O O . LEU A 1 204 ? -9.326 10.282 -14.011 1.00 22.23 200 LEU A O 1
ATOM 3335 N N . LEU A 1 205 ? -9.011 8.075 -14.280 1.00 19.26 201 LEU A N 1
ATOM 3336 C CA . LEU A 1 205 ? -9.045 8.212 -15.731 1.00 21.20 201 LEU A CA 1
ATOM 3337 C C . LEU A 1 205 ? -10.443 8.574 -16.216 1.00 21.29 201 LEU A C 1
ATOM 3338 O O . LEU A 1 205 ? -10.595 9.329 -17.184 1.00 22.74 201 LEU A O 1
ATOM 3354 N N . GLU A 1 206 ? -11.474 8.036 -15.563 1.00 21.25 202 GLU A N 1
ATOM 3355 C CA . GLU A 1 206 ? -12.840 8.398 -15.935 1.00 25.92 202 GLU A CA 1
ATOM 3356 C C . GLU A 1 206 ? -13.107 9.864 -15.625 1.00 22.58 202 GLU A C 1
ATOM 3357 O O . GLU A 1 206 ? -13.678 10.580 -16.456 1.00 23.20 202 GLU A O 1
ATOM 3369 N N . ILE A 1 207 ? -12.666 10.337 -14.459 1.00 20.27 203 ILE A N 1
ATOM 3370 C CA . ILE A 1 207 ? -12.814 11.753 -14.120 1.00 18.96 203 ILE A CA 1
ATOM 3371 C C . ILE A 1 207 ? -12.101 12.621 -15.151 1.00 20.93 203 ILE A C 1
ATOM 3372 O O . ILE A 1 207 ? -12.657 13.608 -15.650 1.00 18.86 203 ILE A O 1
ATOM 3388 N N . ALA A 1 208 ? -10.859 12.265 -15.493 1.00 20.08 204 ALA A N 1
ATOM 3389 C CA . ALA A 1 208 ? -10.138 13.005 -16.525 1.00 20.34 204 ALA A CA 1
ATOM 3390 C C . ALA A 1 208 ? -10.910 13.008 -17.839 1.00 20.33 204 ALA A C 1
ATOM 3391 O O . ALA A 1 208 ? -11.073 14.056 -18.478 1.00 21.74 204 ALA A O 1
ATOM 3398 N N . SER A 1 209 ? -11.390 11.839 -18.263 1.00 19.85 205 SER A N 1
ATOM 3399 C CA . SER A 1 209 ? -12.100 11.744 -19.533 1.00 21.99 205 SER A CA 1
ATOM 3400 C C . SER A 1 209 ? -13.339 12.631 -19.534 1.00 22.62 205 SER A C 1
ATOM 3401 O O . SER A 1 209 ? -13.651 13.277 -20.544 1.00 22.84 205 SER A O 1
ATOM 3409 N N . CYS A 1 210 ? -14.052 12.682 -18.409 1.00 20.42 206 CYS A N 1
ATOM 3410 C CA . CYS A 1 210 ? -15.288 13.458 -18.357 1.00 24.55 206 CYS A CA 1
ATOM 3411 C C . CYS A 1 210 ? -15.004 14.952 -18.314 1.00 21.54 206 CYS A C 1
ATOM 3412 O O . CYS A 1 210 ? -15.737 15.744 -18.923 1.00 21.25 206 CYS A O 1
ATOM 3420 N N . LEU A 1 211 ? -13.949 15.366 -17.596 1.00 19.25 207 LEU A N 1
ATOM 3421 C CA . LEU A 1 211 ? -13.569 16.772 -17.588 1.00 19.63 207 LEU A CA 1
ATOM 3422 C C . LEU A 1 211 ? -13.018 17.214 -18.942 1.00 18.87 207 LEU A C 1
ATOM 3423 O O . LEU A 1 211 ? -13.185 18.379 -19.330 1.00 22.12 207 LEU A O 1
ATOM 3439 N N . GLU A 1 212 ? -12.334 16.320 -19.658 1.00 20.16 208 GLU A N 1
ATOM 3440 C CA . GLU A 1 212 ? -11.920 16.635 -21.022 1.00 21.02 208 GLU A CA 1
ATOM 3441 C C . GLU A 1 212 ? -13.126 16.809 -21.932 1.00 19.38 208 GLU A C 1
ATOM 3442 O O . GLU A 1 212 ? -13.153 17.721 -22.769 1.00 20.56 208 GLU A O 1
ATOM 3454 N N . LYS A 1 213 ? -14.126 15.938 -21.791 1.00 20.17 209 LYS A N 1
ATOM 3455 C CA . LYS A 1 213 ? -15.366 16.092 -22.545 1.00 22.00 209 LYS A CA 1
ATOM 3456 C C . LYS A 1 213 ? -16.047 17.411 -22.204 1.00 24.08 209 LYS A C 1
ATOM 3457 O O . LYS A 1 213 ? -16.603 18.081 -23.082 1.00 22.87 209 LYS A O 1
ATOM 3476 N N . ALA A 1 214 ? -16.014 17.796 -20.929 1.00 19.51 210 ALA A N 1
ATOM 3477 C CA . ALA A 1 214 ? -16.614 19.061 -20.525 1.00 20.64 210 ALA A CA 1
ATOM 3478 C C . ALA A 1 214 ? -15.963 20.234 -21.235 1.00 20.42 210 ALA A C 1
ATOM 3479 O O . ALA A 1 214 ? -16.646 21.180 -21.647 1.00 21.09 210 ALA A O 1
ATOM 3486 N N . LEU A 1 215 ? -14.637 20.204 -21.395 1.00 19.49 211 LEU A N 1
ATOM 3487 C CA . LEU A 1 215 ? -13.975 21.268 -22.140 1.00 21.66 211 LEU A CA 1
ATOM 3488 C C . LEU A 1 215 ? -14.427 21.279 -23.597 1.00 20.10 211 LEU A C 1
ATOM 3489 O O . LEU A 1 215 ? -14.655 22.351 -24.176 1.00 20.82 211 LEU A O 1
ATOM 3505 N N . GLN A 1 216 ? -14.558 20.098 -24.209 1.00 21.35 212 GLN A N 1
ATOM 3506 C CA A GLN A 1 216 ? -14.995 20.042 -25.600 0.51 20.28 212 GLN A CA 1
ATOM 3507 C CA B GLN A 1 216 ? -14.998 20.038 -25.599 0.49 20.28 212 GLN A CA 1
ATOM 3508 C C . GLN A 1 216 ? -16.404 20.605 -25.756 1.00 22.13 212 GLN A C 1
ATOM 3509 O O . GLN A 1 216 ? -16.712 21.252 -26.762 1.00 23.08 212 GLN A O 1
ATOM 3535 N N . VAL A 1 217 ? -17.270 20.371 -24.772 1.00 21.12 213 VAL A N 1
ATOM 3536 C CA . VAL A 1 217 ? -18.605 20.969 -24.800 1.00 23.87 213 VAL A CA 1
ATOM 3537 C C . VAL A 1 217 ? -18.511 22.484 -24.664 1.00 22.71 213 VAL A C 1
ATOM 3538 O O . VAL A 1 217 ? -19.232 23.234 -25.338 1.00 21.03 213 VAL A O 1
ATOM 3551 N N . PHE A 1 218 ? -17.624 22.955 -23.781 1.00 19.81 214 PHE A N 1
ATOM 3552 C CA . PHE A 1 218 ? -17.428 24.384 -23.541 1.00 19.31 214 PHE A CA 1
ATOM 3553 C C . PHE A 1 218 ? -17.044 25.102 -24.833 1.00 23.60 214 PHE A C 1
ATOM 3554 O O . PHE A 1 218 ? -17.478 26.232 -25.080 1.00 21.01 214 PHE A O 1
ATOM 3571 N N . HIS A 1 219 ? -16.261 24.436 -25.687 1.00 22.64 215 HIS A N 1
ATOM 3572 C CA . HIS A 1 219 ? -15.870 25.010 -26.971 1.00 19.65 215 HIS A CA 1
ATOM 3573 C C . HIS A 1 219 ? -17.064 25.408 -27.836 1.00 22.22 215 HIS A C 1
ATOM 3574 O O . HIS A 1 219 ? -16.900 26.233 -28.749 1.00 25.09 215 HIS A O 1
ATOM 3588 N N . GLN A 1 220 ? -18.235 24.812 -27.618 1.00 20.97 216 GLN A N 1
ATOM 3589 C CA . GLN A 1 220 ? -19.399 25.129 -28.438 1.00 22.41 216 GLN A CA 1
ATOM 3590 C C . GLN A 1 220 ? -19.921 26.535 -28.190 1.00 23.93 216 GLN A C 1
ATOM 3591 O O . GLN A 1 220 ? -20.761 27.011 -28.962 1.00 22.46 216 GLN A O 1
ATOM 3605 N N . ILE A 1 221 ? -19.454 27.206 -27.137 1.00 20.00 217 ILE A N 1
ATOM 3606 C CA . ILE A 1 221 ? -19.990 28.526 -26.812 1.00 19.30 217 ILE A CA 1
ATOM 3607 C C . ILE A 1 221 ? -19.840 29.468 -28.001 1.00 22.92 217 ILE A C 1
ATOM 3608 O O . ILE A 1 221 ? -20.722 30.293 -28.274 1.00 22.26 217 ILE A O 1
ATOM 3624 N N . HIS A 1 222 ? -18.744 29.338 -28.749 1.00 19.50 218 HIS A N 1
ATOM 3625 C CA . HIS A 1 222 ? -18.486 30.252 -29.859 1.00 23.69 218 HIS A CA 1
ATOM 3626 C C . HIS A 1 222 ? -19.521 30.107 -30.959 1.00 26.28 218 HIS A C 1
ATOM 3627 O O . HIS A 1 222 ? -19.812 31.082 -31.671 1.00 28.03 218 HIS A O 1
ATOM 3641 N N . ASP A 1 223 ? -20.091 28.918 -31.119 1.00 24.70 219 ASP A N 1
ATOM 3642 C CA . ASP A 1 223 ? -21.064 28.703 -32.182 1.00 25.79 219 ASP A CA 1
ATOM 3643 C C . ASP A 1 223 ? -22.449 29.219 -31.839 1.00 27.29 219 ASP A C 1
ATOM 3644 O O . ASP A 1 223 ? -23.308 29.263 -32.722 1.00 25.49 219 ASP A O 1
ATOM 3653 N N . HIS A 1 224 ? -22.698 29.604 -30.584 1.00 20.10 220 HIS A N 1
ATOM 3654 C CA . HIS A 1 224 ? -24.037 29.985 -30.183 1.00 18.81 220 HIS A CA 1
ATOM 3655 C C . HIS A 1 224 ? -24.088 31.287 -29.402 1.00 19.45 220 HIS A C 1
ATOM 3656 O O . HIS A 1 224 ? -25.174 31.677 -28.963 1.00 24.68 220 HIS A O 1
ATOM 3670 N N . VAL A 1 225 ? -22.963 31.975 -29.238 1.00 17.97 221 VAL A N 1
ATOM 3671 C CA . VAL A 1 225 ? -22.929 33.269 -28.571 1.00 19.39 221 VAL A CA 1
ATOM 3672 C C . VAL A 1 225 ? -22.083 34.223 -29.390 1.00 22.37 221 VAL A C 1
ATOM 3673 O O . VAL A 1 225 ? -20.932 33.912 -29.732 1.00 25.91 221 VAL A O 1
ATOM 3686 N N . ASN A 1 226 ? -22.647 35.374 -29.713 1.00 24.62 222 ASN A N 1
ATOM 3687 C CA . ASN A 1 226 ? -21.959 36.458 -30.407 1.00 25.52 222 ASN A CA 1
ATOM 3688 C C . ASN A 1 226 ? -21.334 37.384 -29.373 1.00 24.59 222 ASN A C 1
ATOM 3689 O O . ASN A 1 226 ? -22.042 37.868 -28.480 1.00 25.44 222 ASN A O 1
ATOM 3700 N N . PRO A 1 227 ? -20.023 37.648 -29.431 1.00 25.95 223 PRO A N 1
ATOM 3701 C CA . PRO A 1 227 ? -19.404 38.483 -28.386 1.00 26.42 223 PRO A CA 1
ATOM 3702 C C . PRO A 1 227 ? -20.076 39.828 -28.175 1.00 26.72 223 PRO A C 1
ATOM 3703 O O . PRO A 1 227 ? -20.253 40.257 -27.022 1.00 26.62 223 PRO A O 1
ATOM 3714 N N . LYS A 1 228 ? -20.446 40.521 -29.252 1.00 26.71 224 LYS A N 1
ATOM 3715 C CA . LYS A 1 228 ? -21.020 41.854 -29.100 1.00 26.63 224 LYS A CA 1
ATOM 3716 C C . LYS A 1 228 ? -22.402 41.786 -28.460 1.00 22.15 224 LYS A C 1
ATOM 3717 O O . LYS A 1 228 ? -22.755 42.649 -27.648 1.00 24.84 224 LYS A O 1
ATOM 3736 N N . ALA A 1 229 ? -23.201 40.782 -28.823 1.00 22.51 225 ALA A N 1
ATOM 3737 C CA . ALA A 1 229 ? -24.517 40.631 -28.212 1.00 23.21 225 ALA A CA 1
ATOM 3738 C C . ALA A 1 229 ? -24.394 40.272 -26.736 1.00 22.02 225 ALA A C 1
ATOM 3739 O O . ALA A 1 229 ? -25.148 40.781 -25.897 1.00 22.23 225 ALA A O 1
ATOM 3747 N N . PHE A 1 230 ? -23.455 39.389 -26.399 1.00 21.28 226 PHE A N 1
ATOM 3748 C CA . PHE A 1 230 ? -23.250 39.057 -24.994 1.00 22.24 226 PHE A CA 1
ATOM 3749 C C . PHE A 1 230 ? -22.874 40.294 -24.193 1.00 22.91 226 PHE A C 1
ATOM 3750 O O . PHE A 1 230 ? -23.498 40.602 -23.171 1.00 23.66 226 PHE A O 1
ATOM 3767 N N . PHE A 1 231 ? -21.848 41.022 -24.643 1.00 21.35 227 PHE A N 1
ATOM 3768 C CA . PHE A 1 231 ? -21.327 42.129 -23.853 1.00 23.90 227 PHE A CA 1
ATOM 3769 C C . PHE A 1 231 ? -22.323 43.276 -23.745 1.00 25.68 227 PHE A C 1
ATOM 3770 O O . PHE A 1 231 ? -22.476 43.877 -22.674 1.00 23.81 227 PHE A O 1
ATOM 3787 N N . SER A 1 232 ? -22.994 43.607 -24.839 1.00 24.50 228 SER A N 1
ATOM 3788 C CA A SER A 1 232 ? -23.846 44.788 -24.869 0.46 25.82 228 SER A CA 1
ATOM 3789 C CA B SER A 1 232 ? -23.846 44.786 -24.873 0.54 25.80 228 SER A CA 1
ATOM 3790 C C . SER A 1 232 ? -25.275 44.514 -24.430 1.00 28.84 228 SER A C 1
ATOM 3791 O O . SER A 1 232 ? -25.998 45.464 -24.110 1.00 27.02 228 SER A O 1
ATOM 3805 N N . VAL A 1 233 ? -25.702 43.253 -24.398 1.00 22.16 229 VAL A N 1
ATOM 3806 C CA . VAL A 1 233 ? -27.093 42.945 -24.077 1.00 21.85 229 VAL A CA 1
ATOM 3807 C C . VAL A 1 233 ? -27.208 42.001 -22.886 1.00 25.07 229 VAL A C 1
ATOM 3808 O O . VAL A 1 233 ? -27.691 42.395 -21.821 1.00 27.52 229 VAL A O 1
ATOM 3822 N N . LEU A 1 234 ? -26.781 40.747 -23.051 1.00 22.43 230 LEU A N 1
ATOM 3823 C CA . LEU A 1 234 ? -27.023 39.762 -21.998 1.00 21.30 230 LEU A CA 1
ATOM 3824 C C . LEU A 1 234 ? -26.341 40.150 -20.693 1.00 19.33 230 LEU A C 1
ATOM 3825 O O . LEU A 1 234 ? -26.921 39.991 -19.605 1.00 20.00 230 LEU A O 1
ATOM 3841 N N . ARG A 1 235 ? -25.105 40.654 -20.772 1.00 21.65 231 ARG A N 1
ATOM 3842 C CA . ARG A 1 235 ? -24.325 40.929 -19.566 1.00 23.13 231 ARG A CA 1
ATOM 3843 C C . ARG A 1 235 ? -25.040 41.904 -18.639 1.00 25.76 231 ARG A C 1
ATOM 3844 O O . ARG A 1 235 ? -24.852 41.846 -17.415 1.00 25.15 231 ARG A O 1
ATOM 3865 N N . ILE A 1 236 ? -25.843 42.806 -19.206 1.00 22.27 232 ILE A N 1
ATOM 3866 C CA . ILE A 1 236 ? -26.634 43.749 -18.414 1.00 27.55 232 ILE A CA 1
ATOM 3867 C C . ILE A 1 236 ? -27.424 43.011 -17.343 1.00 21.92 232 ILE A C 1
ATOM 3868 O O . ILE A 1 236 ? -27.394 43.366 -16.154 1.00 22.92 232 ILE A O 1
ATOM 3884 N N . TYR A 1 237 ? -28.166 41.984 -17.754 1.00 19.10 233 TYR A N 1
ATOM 3885 C CA . TYR A 1 237 ? -29.126 41.304 -16.897 1.00 18.49 233 TYR A CA 1
ATOM 3886 C C . TYR A 1 237 ? -28.472 40.315 -15.952 1.00 18.85 233 TYR A C 1
ATOM 3887 O O . TYR A 1 237 ? -29.153 39.797 -15.064 1.00 20.84 233 TYR A O 1
ATOM 3905 N N . LEU A 1 238 ? -27.178 40.057 -16.112 1.00 19.05 234 LEU A N 1
ATOM 3906 C CA . LEU A 1 238 ? -26.425 39.253 -15.163 1.00 18.58 234 LEU A CA 1
ATOM 3907 C C . LEU A 1 238 ? -25.649 40.115 -14.178 1.00 18.61 234 LEU A C 1
ATOM 3908 O O . LEU A 1 238 ? -24.906 39.574 -13.351 1.00 23.26 234 LEU A O 1
ATOM 3924 N N . SER A 1 239 ? -25.804 41.433 -14.255 1.00 16.61 235 SER A N 1
ATOM 3925 C CA . SER A 1 239 ? -25.115 42.373 -13.380 1.00 18.82 235 SER A CA 1
ATOM 3926 C C . SER A 1 239 ? -25.931 42.617 -12.116 1.00 18.15 235 SER A C 1
ATOM 3927 O O . SER A 1 239 ? -27.161 42.587 -12.134 1.00 19.86 235 SER A O 1
ATOM 3935 N N . GLY A 1 240 ? -25.224 42.882 -11.027 1.00 18.74 236 GLY A N 1
ATOM 3936 C CA . GLY A 1 240 ? -25.872 43.031 -9.737 1.00 19.60 236 GLY A CA 1
ATOM 3937 C C . GLY A 1 240 ? -25.724 44.405 -9.133 1.00 19.36 236 GLY A C 1
ATOM 3938 O O . GLY A 1 240 ? -25.393 45.374 -9.827 1.00 19.28 236 GLY A O 1
ATOM 3943 N N . TRP A 1 241 ? -25.961 44.499 -7.824 1.00 18.07 237 TRP A N 1
ATOM 3944 C CA . TRP A 1 241 ? -25.937 45.767 -7.105 1.00 20.08 237 TRP A CA 1
ATOM 3945 C C . TRP A 1 241 ? -25.092 45.614 -5.838 1.00 24.32 237 TRP A C 1
ATOM 3946 O O . TRP A 1 241 ? -25.540 45.848 -4.714 1.00 23.78 237 TRP A O 1
ATOM 3967 N N . LYS A 1 242 ? -23.838 45.212 -6.032 1.00 22.21 238 LYS A N 1
ATOM 3968 C CA . LYS A 1 242 ? -22.838 45.183 -4.965 1.00 20.72 238 LYS A CA 1
ATOM 3969 C C . LYS A 1 242 ? -21.585 45.843 -5.516 1.00 25.63 238 LYS A C 1
ATOM 3970 O O . LYS A 1 242 ? -20.957 45.310 -6.437 1.00 29.37 238 LYS A O 1
ATOM 3989 N N . GLY A 1 243 ? -21.232 46.999 -4.964 1.00 26.23 239 GLY A N 1
ATOM 3990 C CA . GLY A 1 243 ? -20.147 47.781 -5.519 1.00 29.39 239 GLY A CA 1
ATOM 3991 C C . GLY A 1 243 ? -20.441 48.343 -6.887 1.00 28.65 239 GLY A C 1
ATOM 3992 O O . GLY A 1 243 ? -19.509 48.637 -7.642 1.00 35.11 239 GLY A O 1
ATOM 3996 N N . ASN A 1 244 ? -21.719 48.498 -7.235 1.00 25.45 240 ASN A N 1
ATOM 3997 C CA . ASN A 1 244 ? -22.104 49.001 -8.544 1.00 25.17 240 ASN A CA 1
ATOM 3998 C C . ASN A 1 244 ? -22.432 50.480 -8.448 1.00 29.75 240 ASN A C 1
ATOM 3999 O O . ASN A 1 244 ? -23.392 50.840 -7.751 1.00 26.71 240 ASN A O 1
ATOM 4010 N N . PRO A 1 245 ? -21.700 51.366 -9.135 1.00 34.47 241 PRO A N 1
ATOM 4011 C CA . PRO A 1 245 ? -21.975 52.808 -8.994 1.00 33.81 241 PRO A CA 1
ATOM 4012 C C . PRO A 1 245 ? -23.364 53.219 -9.446 1.00 28.11 241 PRO A C 1
ATOM 4013 O O . PRO A 1 245 ? -23.831 54.296 -9.055 1.00 36.37 241 PRO A O 1
ATOM 4024 N N . GLN A 1 246 ? -24.040 52.409 -10.264 1.00 26.93 242 GLN A N 1
ATOM 4025 C CA . GLN A 1 246 ? -25.392 52.746 -10.690 1.00 24.76 242 GLN A CA 1
ATOM 4026 C C . GLN A 1 246 ? -26.416 52.524 -9.585 1.00 32.22 242 GLN A C 1
ATOM 4027 O O . GLN A 1 246 ? -27.508 53.100 -9.643 1.00 30.33 242 GLN A O 1
ATOM 4041 N N . LEU A 1 247 ? -26.082 51.695 -8.585 1.00 25.41 243 LEU A N 1
ATOM 4042 C CA . LEU A 1 247 ? -26.931 51.400 -7.430 1.00 27.63 243 LEU A CA 1
ATOM 4043 C C . LEU A 1 247 ? -25.993 51.310 -6.223 1.00 23.28 243 LEU A C 1
ATOM 4044 O O . LEU A 1 247 ? -25.809 50.257 -5.616 1.00 24.03 243 LEU A O 1
ATOM 4060 N N . SER A 1 248 ? -25.384 52.446 -5.867 1.00 25.53 244 SER A N 1
ATOM 4061 C CA . SER A 1 248 ? -24.240 52.425 -4.966 1.00 24.87 244 SER A CA 1
ATOM 4062 C C . SER A 1 248 ? -24.583 51.936 -3.564 1.00 21.83 244 SER A C 1
ATOM 4063 O O . SER A 1 248 ? -23.687 51.454 -2.861 1.00 28.48 244 SER A O 1
ATOM 4071 N N . ASP A 1 249 ? -25.843 52.038 -3.140 1.00 24.38 245 ASP A N 1
ATOM 4072 C CA . ASP A 1 249 ? -26.270 51.521 -1.844 1.00 25.71 245 ASP A CA 1
ATOM 4073 C C . ASP A 1 249 ? -27.001 50.190 -1.947 1.00 24.13 245 ASP A C 1
ATOM 4074 O O . ASP A 1 249 ? -27.396 49.629 -0.914 1.00 22.17 245 ASP A O 1
ATOM 4083 N N . GLY A 1 250 ? -27.189 49.675 -3.150 1.00 21.85 246 GLY A N 1
ATOM 4084 C CA . GLY A 1 250 ? -27.969 48.480 -3.357 1.00 20.90 246 GLY A CA 1
ATOM 4085 C C . GLY A 1 250 ? -29.386 48.785 -3.798 1.00 19.03 246 GLY A C 1
ATOM 4086 O O . GLY A 1 250 ? -29.724 49.892 -4.220 1.00 20.76 246 GLY A O 1
ATOM 4090 N N . LEU A 1 251 ? -30.228 47.765 -3.685 1.00 18.25 247 LEU A N 1
ATOM 4091 C CA . LEU A 1 251 ? -31.604 47.789 -4.156 1.00 17.61 247 LEU A CA 1
ATOM 4092 C C . LEU A 1 251 ? -32.570 47.758 -2.980 1.00 17.57 247 LEU A C 1
ATOM 4093 O O . LEU A 1 251 ? -32.373 47.003 -2.026 1.00 17.87 247 LEU A O 1
ATOM 4109 N N . VAL A 1 252 ? -33.629 48.568 -3.062 1.00 17.63 248 VAL A N 1
ATOM 4110 C CA . VAL A 1 252 ? -34.697 48.506 -2.070 1.00 17.91 248 VAL A CA 1
ATOM 4111 C C . VAL A 1 252 ? -35.683 47.415 -2.463 1.00 16.88 248 VAL A C 1
ATOM 4112 O O . VAL A 1 252 ? -36.301 47.467 -3.538 1.00 18.36 248 VAL A O 1
ATOM 4125 N N . TYR A 1 253 ? -35.838 46.426 -1.593 1.00 16.88 249 TYR A N 1
ATOM 4126 C CA . TYR A 1 253 ? -36.817 45.358 -1.770 1.00 15.70 249 TYR A CA 1
ATOM 4127 C C . TYR A 1 253 ? -38.069 45.780 -1.012 1.00 16.25 249 TYR A C 1
ATOM 4128 O O . TYR A 1 253 ? -38.223 45.500 0.181 1.00 18.26 249 TYR A O 1
ATOM 4146 N N . GLU A 1 254 ? -38.967 46.469 -1.719 1.00 17.72 250 GLU A N 1
ATOM 4147 C CA . GLU A 1 254 ? -40.105 47.113 -1.067 1.00 19.13 250 GLU A CA 1
ATOM 4148 C C . GLU A 1 254 ? -40.943 46.100 -0.309 1.00 17.10 250 GLU A C 1
ATOM 4149 O O . GLU A 1 254 ? -41.325 45.053 -0.841 1.00 19.17 250 GLU A O 1
ATOM 4161 N N . GLY A 1 255 ? -41.253 46.433 0.948 1.00 18.66 251 GLY A N 1
ATOM 4162 C CA . GLY A 1 255 ? -42.060 45.584 1.789 1.00 24.22 251 GLY A CA 1
ATOM 4163 C C . GLY A 1 255 ? -41.317 44.460 2.470 1.00 19.86 251 GLY A C 1
ATOM 4164 O O . GLY A 1 255 ? -41.937 43.705 3.232 1.00 22.72 251 GLY A O 1
ATOM 4168 N N . PHE A 1 256 ? -40.018 44.307 2.222 1.00 20.66 252 PHE A N 1
ATOM 4169 C CA . PHE A 1 256 ? -39.235 43.286 2.900 1.00 19.45 252 PHE A CA 1
ATOM 4170 C C . PHE A 1 256 ? -38.143 43.866 3.779 1.00 20.90 252 PHE A C 1
ATOM 4171 O O . PHE A 1 256 ? -38.029 43.472 4.950 1.00 20.74 252 PHE A O 1
ATOM 4188 N N . TRP A 1 257 ? -37.319 44.772 3.255 1.00 18.37 253 TRP A N 1
ATOM 4189 C CA . TRP A 1 257 ? -36.369 45.526 4.055 1.00 17.11 253 TRP A CA 1
ATOM 4190 C C . TRP A 1 257 ? -36.605 47.017 3.867 1.00 24.25 253 TRP A C 1
ATOM 4191 O O . TRP A 1 257 ? -36.926 47.478 2.762 1.00 20.78 253 TRP A O 1
ATOM 4212 N N . GLU A 1 258 ? -36.398 47.770 4.943 1.00 23.18 254 GLU A N 1
ATOM 4213 C CA . GLU A 1 258 ? -36.518 49.219 4.873 1.00 24.62 254 GLU A CA 1
ATOM 4214 C C . GLU A 1 258 ? -35.389 49.827 4.059 1.00 23.99 254 GLU A C 1
ATOM 4215 O O . GLU A 1 258 ? -35.624 50.708 3.224 1.00 32.97 254 GLU A O 1
ATOM 4227 N N . ASP A 1 259 ? -34.150 49.364 4.287 1.00 23.94 255 ASP A N 1
ATOM 4228 C CA . ASP A 1 259 ? -32.969 49.946 3.676 1.00 25.62 255 ASP A CA 1
ATOM 4229 C C . ASP A 1 259 ? -32.554 49.163 2.433 1.00 21.38 255 ASP A C 1
ATOM 4230 O O . ASP A 1 259 ? -32.815 47.955 2.339 1.00 20.97 255 ASP A O 1
ATOM 4239 N N . PRO A 1 260 ? -31.895 49.820 1.483 1.00 21.30 256 PRO A N 1
ATOM 4240 C CA . PRO A 1 260 ? -31.385 49.093 0.312 1.00 20.88 256 PRO A CA 1
ATOM 4241 C C . PRO A 1 260 ? -30.345 48.068 0.719 1.00 20.58 256 PRO A C 1
ATOM 4242 O O . PRO A 1 260 ? -29.654 48.211 1.737 1.00 20.55 256 PRO A O 1
ATOM 4253 N N . LYS A 1 261 ? -30.223 47.027 -0.101 1.00 20.30 257 LYS A N 1
ATOM 4254 C CA . LYS A 1 261 ? -29.337 45.905 0.174 1.00 19.72 257 LYS A CA 1
ATOM 4255 C C . LYS A 1 261 ? -28.537 45.554 -1.066 1.00 20.84 257 LYS A C 1
ATOM 4256 O O . LYS A 1 261 ? -29.075 45.546 -2.179 1.00 20.37 257 LYS A O 1
ATOM 4275 N N . GLU A 1 262 ? -27.257 45.248 -0.856 1.00 19.62 258 GLU A N 1
ATOM 4276 C CA . GLU A 1 262 ? -26.334 44.896 -1.924 1.00 19.32 258 GLU A CA 1
ATOM 4277 C C . GLU A 1 262 ? -26.242 43.387 -2.075 1.00 19.33 258 GLU A C 1
ATOM 4278 O O . GLU A 1 262 ? -26.021 42.666 -1.094 1.00 21.61 258 GLU A O 1
ATOM 4290 N N . PHE A 1 263 ? -26.385 42.921 -3.311 1.00 18.11 259 PHE A N 1
ATOM 4291 C CA . PHE A 1 263 ? -26.142 41.535 -3.676 1.00 19.55 259 PHE A CA 1
ATOM 4292 C C . PHE A 1 263 ? -25.390 41.526 -4.998 1.00 18.13 259 PHE A C 1
ATOM 4293 O O . PHE A 1 263 ? -25.618 42.379 -5.864 1.00 18.92 259 PHE A O 1
ATOM 4310 N N . ALA A 1 264 ? -24.480 40.568 -5.133 1.00 19.69 260 ALA A N 1
ATOM 4311 C CA . ALA A 1 264 ? -23.575 40.523 -6.265 1.00 19.82 260 ALA A CA 1
ATOM 4312 C C . ALA A 1 264 ? -24.237 39.882 -7.477 1.00 20.48 260 ALA A C 1
ATOM 4313 O O . ALA A 1 264 ? -25.066 38.975 -7.359 1.00 17.35 260 ALA A O 1
ATOM 4320 N N . GLY A 1 265 ? -23.862 40.379 -8.652 1.00 20.80 261 GLY A N 1
ATOM 4321 C CA . GLY A 1 265 ? -24.234 39.757 -9.902 1.00 18.53 261 GLY A CA 1
ATOM 4322 C C . GLY A 1 265 ? -23.421 38.511 -10.175 1.00 21.15 261 GLY A C 1
ATOM 4323 O O . GLY A 1 265 ? -22.627 38.047 -9.356 1.00 20.77 261 GLY A O 1
ATOM 4327 N N . GLY A 1 266 ? -23.617 37.971 -11.376 1.00 20.79 262 GLY A N 1
ATOM 4328 C CA . GLY A 1 266 ? -23.087 36.657 -11.685 1.00 19.19 262 GLY A CA 1
ATOM 4329 C C . GLY A 1 266 ? -21.572 36.614 -11.710 1.00 17.05 262 GLY A C 1
ATOM 4330 O O . GLY A 1 266 ? -20.888 37.591 -12.038 1.00 19.74 262 GLY A O 1
ATOM 4334 N N . SER A 1 267 ? -21.050 35.446 -11.349 1.00 19.11 263 SER A N 1
ATOM 4335 C CA . SER A 1 267 ? -19.625 35.147 -11.391 1.00 19.31 263 SER A CA 1
ATOM 4336 C C . SER A 1 267 ? -19.481 33.684 -11.781 1.00 19.38 263 SER A C 1
ATOM 4337 O O . SER A 1 267 ? -20.311 32.854 -11.393 1.00 20.05 263 SER A O 1
ATOM 4345 N N . ALA A 1 268 ? -18.442 33.371 -12.562 1.00 20.42 264 ALA A N 1
ATOM 4346 C CA . ALA A 1 268 ? -18.141 31.969 -12.836 1.00 23.09 264 ALA A CA 1
ATOM 4347 C C . ALA A 1 268 ? -17.840 31.197 -11.558 1.00 23.70 264 ALA A C 1
ATOM 4348 O O . ALA A 1 268 ? -17.928 29.961 -11.552 1.00 26.41 264 ALA A O 1
ATOM 4355 N N . GLY A 1 269 ? -17.496 31.892 -10.477 1.00 23.20 265 GLY A N 1
ATOM 4356 C CA . GLY A 1 269 ? -17.310 31.255 -9.181 1.00 26.04 265 GLY A CA 1
ATOM 4357 C C . GLY A 1 269 ? -18.567 30.651 -8.596 1.00 23.55 265 GLY A C 1
ATOM 4358 O O . GLY A 1 269 ? -18.484 29.975 -7.563 1.00 23.82 265 GLY A O 1
ATOM 4362 N N . GLN A 1 270 ? -19.729 30.878 -9.215 1.00 20.74 266 GLN A N 1
ATOM 4363 C CA . GLN A 1 270 ? -20.968 30.297 -8.719 1.00 18.59 266 GLN A CA 1
ATOM 4364 C C . GLN A 1 270 ? -21.159 28.855 -9.169 1.00 17.80 266 GLN A C 1
ATOM 4365 O O . GLN A 1 270 ? -21.986 28.141 -8.588 1.00 20.17 266 GLN A O 1
ATOM 4379 N N . SER A 1 271 ? -20.435 28.406 -10.194 1.00 18.92 267 SER A N 1
ATOM 4380 C CA . SER A 1 271 ? -20.450 26.995 -10.542 1.00 18.06 267 SER A CA 1
ATOM 4381 C C . SER A 1 271 ? -19.667 26.212 -9.501 1.00 17.87 267 SER A C 1
ATOM 4382 O O . SER A 1 271 ? -18.536 26.577 -9.154 1.00 22.04 267 SER A O 1
ATOM 4390 N N . SER A 1 272 ? -20.267 25.133 -9.003 1.00 17.55 268 SER A N 1
ATOM 4391 C CA . SER A 1 272 ? -19.601 24.287 -8.024 1.00 17.23 268 SER A CA 1
ATOM 4392 C C . SER A 1 272 ? -18.525 23.404 -8.645 1.00 19.10 268 SER A C 1
ATOM 4393 O O . SER A 1 272 ? -17.763 22.766 -7.900 1.00 19.92 268 SER A O 1
ATOM 4401 N N . VAL A 1 273 ? -18.425 23.365 -9.975 1.00 18.22 269 VAL A N 1
ATOM 4402 C CA . VAL A 1 273 ? -17.496 22.437 -10.613 1.00 18.71 269 VAL A CA 1
ATOM 4403 C C . VAL A 1 273 ? -16.052 22.777 -10.264 1.00 17.65 269 VAL A C 1
ATOM 4404 O O . VAL A 1 273 ? -15.238 21.882 -10.006 1.00 22.22 269 VAL A O 1
ATOM 4417 N N . PHE A 1 274 ? -15.698 24.063 -10.282 1.00 17.60 270 PHE A N 1
ATOM 4418 C CA . PHE A 1 274 ? -14.315 24.450 -10.014 1.00 20.88 270 PHE A CA 1
ATOM 4419 C C . PHE A 1 274 ? -13.870 24.008 -8.623 1.00 22.15 270 PHE A C 1
ATOM 4420 O O . PHE A 1 274 ? -12.843 23.334 -8.469 1.00 22.81 270 PHE A O 1
ATOM 4437 N N . GLN A 1 275 ? -14.625 24.383 -7.588 1.00 22.63 271 GLN A N 1
ATOM 4438 C CA A GLN A 1 275 ? -14.217 24.039 -6.230 0.67 24.84 271 GLN A CA 1
ATOM 4439 C CA B GLN A 1 275 ? -14.217 24.039 -6.229 0.33 24.80 271 GLN A CA 1
ATOM 4440 C C . GLN A 1 275 ? -14.305 22.537 -5.989 1.00 20.96 271 GLN A C 1
ATOM 4441 O O . GLN A 1 275 ? -13.471 21.969 -5.275 1.00 21.67 271 GLN A O 1
ATOM 4466 N N . CYS A 1 276 ? -15.303 21.877 -6.574 1.00 18.42 272 CYS A N 1
ATOM 4467 C CA . CYS A 1 276 ? -15.440 20.438 -6.413 1.00 21.78 272 CYS A CA 1
ATOM 4468 C C . CYS A 1 276 ? -14.135 19.728 -6.751 1.00 20.04 272 CYS A C 1
ATOM 4469 O O . CYS A 1 276 ? -13.599 18.960 -5.950 1.00 21.11 272 CYS A O 1
ATOM 4477 N N . PHE A 1 277 ? -13.596 19.985 -7.938 1.00 19.57 273 PHE A N 1
ATOM 4478 C CA . PHE A 1 277 ? -12.409 19.264 -8.373 1.00 19.73 273 PHE A CA 1
ATOM 4479 C C . PHE A 1 277 ? -11.116 19.916 -7.909 1.00 22.40 273 PHE A C 1
ATOM 4480 O O . PHE A 1 277 ? -10.121 19.202 -7.723 1.00 22.48 273 PHE A O 1
ATOM 4498 N N . ASP A 1 278 ? -11.112 21.224 -7.645 1.00 23.31 274 ASP A N 1
ATOM 4499 C CA . ASP A 1 278 ? -9.993 21.823 -6.920 1.00 23.64 274 ASP A CA 1
ATOM 4500 C C . ASP A 1 278 ? -9.764 21.104 -5.594 1.00 28.78 274 ASP A C 1
ATOM 4501 O O . ASP A 1 278 ? -8.632 20.735 -5.251 1.00 26.80 274 ASP A O 1
ATOM 4510 N N . VAL A 1 279 ? -10.840 20.898 -4.829 1.00 21.99 275 VAL A N 1
ATOM 4511 C CA . VAL A 1 279 ? -10.721 20.256 -3.524 1.00 22.75 275 VAL A CA 1
ATOM 4512 C C . VAL A 1 279 ? -10.358 18.787 -3.691 1.00 23.97 275 VAL A C 1
ATOM 4513 O O . VAL A 1 279 ? -9.465 18.267 -3.004 1.00 25.24 275 VAL A O 1
ATOM 4526 N N . LEU A 1 280 ? -11.037 18.098 -4.610 1.00 23.26 276 LEU A N 1
ATOM 4527 C CA . LEU A 1 280 ? -10.762 16.676 -4.811 1.00 20.86 276 LEU A CA 1
ATOM 4528 C C . LEU A 1 280 ? -9.292 16.447 -5.143 1.00 22.79 276 LEU A C 1
ATOM 4529 O O . LEU A 1 280 ? -8.667 15.512 -4.623 1.00 23.40 276 LEU A O 1
ATOM 4545 N N . LEU A 1 281 ? -8.727 17.285 -6.003 1.00 21.62 277 LEU A N 1
ATOM 4546 C CA . LEU A 1 281 ? -7.371 17.100 -6.504 1.00 20.56 277 LEU A CA 1
ATOM 4547 C C . LEU A 1 281 ? -6.324 17.841 -5.679 1.00 27.05 277 LEU A C 1
ATOM 4548 O O . LEU A 1 281 ? -5.134 17.766 -6.004 1.00 26.19 277 LEU A O 1
ATOM 4564 N N . GLY A 1 282 ? -6.726 18.534 -4.620 1.00 28.78 278 GLY A N 1
ATOM 4565 C CA . GLY A 1 282 ? -5.765 19.243 -3.786 1.00 33.65 278 GLY A CA 1
ATOM 4566 C C . GLY A 1 282 ? -5.037 20.365 -4.490 1.00 36.92 278 GLY A C 1
ATOM 4567 O O . GLY A 1 282 ? -3.849 20.592 -4.226 1.00 39.84 278 GLY A O 1
ATOM 4571 N N . ILE A 1 283 ? -5.723 21.084 -5.377 1.00 29.88 279 ILE A N 1
ATOM 4572 C CA . ILE A 1 283 ? -5.105 22.175 -6.118 1.00 27.63 279 ILE A CA 1
ATOM 4573 C C . ILE A 1 283 ? -5.842 23.480 -5.840 1.00 33.14 279 ILE A C 1
ATOM 4574 O O . ILE A 1 283 ? -5.833 24.398 -6.670 1.00 37.96 279 ILE A O 1
ATOM 4590 N N . GLN A 1 284 ? -6.478 23.573 -4.675 1.00 35.77 280 GLN A N 1
ATOM 4591 C CA . GLN A 1 284 ? -7.170 24.797 -4.274 1.00 52.19 280 GLN A CA 1
ATOM 4592 C C . GLN A 1 284 ? -6.204 25.980 -4.227 1.00 56.90 280 GLN A C 1
ATOM 4593 O O . GLN A 1 284 ? -5.089 25.861 -3.719 1.00 62.03 280 GLN A O 1
ATOM 4607 N N . HIS A 1 291 ? -7.985 39.075 -1.178 1.00 68.68 287 HIS A N 1
ATOM 4608 C CA . HIS A 1 291 ? -9.318 39.581 -1.482 1.00 74.91 287 HIS A CA 1
ATOM 4609 C C . HIS A 1 291 ? -10.040 38.634 -2.437 1.00 72.79 287 HIS A C 1
ATOM 4610 O O . HIS A 1 291 ? -11.262 38.692 -2.580 1.00 64.00 287 HIS A O 1
ATOM 4617 N N . ALA A 1 292 ? -9.268 37.760 -3.091 1.00 63.53 288 ALA A N 1
ATOM 4618 C CA . ALA A 1 292 ? -9.852 36.774 -3.993 1.00 59.32 288 ALA A CA 1
ATOM 4619 C C . ALA A 1 292 ? -10.442 35.592 -3.235 1.00 62.86 288 ALA A C 1
ATOM 4620 O O . ALA A 1 292 ? -11.413 34.986 -3.700 1.00 55.90 288 ALA A O 1
ATOM 4624 N N . ALA A 1 293 ? -9.869 35.246 -2.079 1.00 58.78 289 ALA A N 1
ATOM 4625 C CA . ALA A 1 293 ? -10.448 34.185 -1.263 1.00 61.86 289 ALA A CA 1
ATOM 4626 C C . ALA A 1 293 ? -11.786 34.619 -0.677 1.00 55.95 289 ALA A C 1
ATOM 4627 O O . ALA A 1 293 ? -12.747 33.841 -0.664 1.00 52.96 289 ALA A O 1
ATOM 4631 N N . GLN A 1 294 ? -11.867 35.856 -0.186 1.00 56.56 290 GLN A N 1
ATOM 4632 C CA . GLN A 1 294 ? -13.137 36.365 0.325 1.00 61.74 290 GLN A CA 1
ATOM 4633 C C . GLN A 1 294 ? -14.201 36.360 -0.768 1.00 58.21 290 GLN A C 1
ATOM 4634 O O . GLN A 1 294 ? -15.326 35.896 -0.550 1.00 41.24 290 GLN A O 1
ATOM 4648 N N . PHE A 1 295 ? -13.863 36.875 -1.954 1.00 51.59 291 PHE A N 1
ATOM 4649 C CA . PHE A 1 295 ? -14.827 36.884 -3.050 1.00 57.67 291 PHE A CA 1
ATOM 4650 C C . PHE A 1 295 ? -15.246 35.466 -3.410 1.00 46.09 291 PHE A C 1
ATOM 4651 O O . PHE A 1 295 ? -16.428 35.199 -3.662 1.00 38.08 291 PHE A O 1
ATOM 4668 N N . LEU A 1 296 ? -14.286 34.541 -3.425 1.00 38.09 292 LEU A N 1
ATOM 4669 C CA . LEU A 1 296 ? -14.588 33.157 -3.765 1.00 45.86 292 LEU A CA 1
ATOM 4670 C C . LEU A 1 296 ? -15.566 32.546 -2.772 1.00 51.05 292 LEU A C 1
ATOM 4671 O O . LEU A 1 296 ? -16.522 31.870 -3.171 1.00 36.60 292 LEU A O 1
ATOM 4687 N N . GLN A 1 297 ? -15.343 32.767 -1.474 1.00 36.02 293 GLN A N 1
ATOM 4688 C CA . GLN A 1 297 ? -16.248 32.214 -0.470 1.00 39.76 293 GLN A CA 1
ATOM 4689 C C . GLN A 1 297 ? -17.618 32.875 -0.547 1.00 28.25 293 GLN A C 1
ATOM 4690 O O . GLN A 1 297 ? -18.645 32.219 -0.320 1.00 29.93 293 GLN A O 1
ATOM 4704 N N A ASP A 1 298 ? -17.667 34.169 -0.865 0.56 28.81 294 ASP A N 1
ATOM 4705 N N B ASP A 1 298 ? -17.647 34.176 -0.852 0.44 29.00 294 ASP A N 1
ATOM 4706 C CA A ASP A 1 298 ? -18.963 34.820 -1.020 0.56 29.46 294 ASP A CA 1
ATOM 4707 C CA B ASP A 1 298 ? -18.910 34.876 -1.059 0.44 29.61 294 ASP A CA 1
ATOM 4708 C C A ASP A 1 298 ? -19.762 34.180 -2.149 0.56 29.69 294 ASP A C 1
ATOM 4709 C C B ASP A 1 298 ? -19.738 34.193 -2.141 0.44 29.80 294 ASP A C 1
ATOM 4710 O O A ASP A 1 298 ? -20.977 33.989 -2.029 0.56 28.60 294 ASP A O 1
ATOM 4711 O O B ASP A 1 298 ? -20.947 33.989 -1.984 0.44 28.80 294 ASP A O 1
ATOM 4728 N N . MET A 1 299 ? -19.100 33.850 -3.260 1.00 31.64 295 MET A N 1
ATOM 4729 C CA . MET A 1 299 ? -19.828 33.226 -4.363 1.00 28.42 295 MET A CA 1
ATOM 4730 C C . MET A 1 299 ? -20.287 31.820 -3.989 1.00 19.05 295 MET A C 1
ATOM 4731 O O . MET A 1 299 ? -21.310 31.346 -4.487 1.00 22.50 295 MET A O 1
ATOM 4745 N N . ARG A 1 300 ? -19.572 31.156 -3.082 1.00 23.00 296 ARG A N 1
ATOM 4746 C CA . ARG A 1 300 ? -20.036 29.874 -2.573 1.00 22.47 296 ARG A CA 1
ATOM 4747 C C . ARG A 1 300 ? -21.388 30.007 -1.874 1.00 20.17 296 ARG A C 1
ATOM 4748 O O . ARG A 1 300 ? -22.246 29.123 -1.991 1.00 20.75 296 ARG A O 1
ATOM 4769 N N . ARG A 1 301 ? -21.609 31.117 -1.166 1.00 21.23 297 ARG A N 1
ATOM 4770 C CA . ARG A 1 301 ? -22.910 31.361 -0.557 1.00 19.39 297 ARG A CA 1
ATOM 4771 C C . ARG A 1 301 ? -23.992 31.669 -1.583 1.00 20.19 297 ARG A C 1
ATOM 4772 O O . ARG A 1 301 ? -25.174 31.724 -1.220 1.00 21.00 297 ARG A O 1
ATOM 4793 N N . TYR A 1 302 ? -23.632 31.859 -2.853 1.00 18.59 298 TYR A N 1
ATOM 4794 C CA . TYR A 1 302 ? -24.624 31.999 -3.911 1.00 19.18 298 TYR A CA 1
ATOM 4795 C C . TYR A 1 302 ? -24.924 30.669 -4.601 1.00 17.83 298 TYR A C 1
ATOM 4796 O O . TYR A 1 302 ? -25.758 30.643 -5.519 1.00 18.53 298 TYR A O 1
ATOM 4814 N N . MET A 1 303 ? -24.257 29.552 -4.194 1.00 18.94 299 MET A N 1
ATOM 4815 C CA . MET A 1 303 ? -24.688 28.233 -4.636 1.00 18.38 299 MET A CA 1
ATOM 4816 C C . MET A 1 303 ? -25.777 27.691 -3.724 1.00 17.72 299 MET A C 1
ATOM 4817 O O . MET A 1 303 ? -25.898 28.107 -2.566 1.00 20.02 299 MET A O 1
ATOM 4831 N N . PRO A 1 304 ? -26.570 26.734 -4.201 1.00 16.89 300 PRO A N 1
ATOM 4832 C CA . PRO A 1 304 ? -27.558 26.088 -3.325 1.00 18.46 300 PRO A CA 1
ATOM 4833 C C . PRO A 1 304 ? -26.891 25.566 -2.063 1.00 20.60 300 PRO A C 1
ATOM 4834 O O . PRO A 1 304 ? -25.751 25.074 -2.112 1.00 20.90 300 PRO A O 1
ATOM 4845 N N . PRO A 1 305 ? -27.551 25.677 -0.910 1.00 19.21 301 PRO A N 1
ATOM 4846 C CA . PRO A 1 305 ? -26.880 25.299 0.348 1.00 19.97 301 PRO A CA 1
ATOM 4847 C C . PRO A 1 305 ? -26.434 23.849 0.386 1.00 18.48 301 PRO A C 1
ATOM 4848 O O . PRO A 1 305 ? -25.388 23.551 0.980 1.00 21.48 301 PRO A O 1
ATOM 4859 N N . ALA A 1 306 ? -27.185 22.943 -0.231 1.00 18.79 302 ALA A N 1
ATOM 4860 C CA . ALA A 1 306 ? -26.786 21.537 -0.241 1.00 20.29 302 ALA A CA 1
ATOM 4861 C C . ALA A 1 306 ? -25.479 21.336 -0.997 1.00 23.99 302 ALA A C 1
ATOM 4862 O O . ALA A 1 306 ? -24.699 20.441 -0.662 1.00 19.67 302 ALA A O 1
ATOM 4869 N N . HIS A 1 307 ? -25.233 22.143 -2.028 1.00 17.80 303 HIS A N 1
ATOM 4870 C CA . HIS A 1 307 ? -23.993 22.024 -2.781 1.00 18.74 303 HIS A CA 1
ATOM 4871 C C . HIS A 1 307 ? -22.816 22.569 -1.983 1.00 20.40 303 HIS A C 1
ATOM 4872 O O . HIS A 1 307 ? -21.708 22.016 -2.041 1.00 18.82 303 HIS A O 1
ATOM 4886 N N . ARG A 1 308 ? -23.034 23.646 -1.229 1.00 19.15 304 ARG A N 1
ATOM 4887 C CA . ARG A 1 308 ? -22.027 24.102 -0.284 1.00 20.11 304 ARG A CA 1
ATOM 4888 C C . ARG A 1 308 ? -21.647 22.973 0.670 1.00 19.55 304 ARG A C 1
ATOM 4889 O O . ARG A 1 308 ? -20.461 22.736 0.933 1.00 21.70 304 ARG A O 1
ATOM 4910 N N . ASN A 1 309 ? -22.651 22.269 1.190 1.00 18.64 305 ASN A N 1
ATOM 4911 C CA A ASN A 1 309 ? -22.385 21.207 2.157 0.68 22.57 305 ASN A CA 1
ATOM 4912 C CA B ASN A 1 309 ? -22.391 21.204 2.155 0.32 22.65 305 ASN A CA 1
ATOM 4913 C C . ASN A 1 309 ? -21.583 20.080 1.521 1.00 24.54 305 ASN A C 1
ATOM 4914 O O . ASN A 1 309 ? -20.692 19.511 2.160 1.00 22.75 305 ASN A O 1
ATOM 4934 N N . PHE A 1 310 ? -21.867 19.756 0.258 1.00 21.97 306 PHE A N 1
ATOM 4935 C CA . PHE A 1 310 ? -21.071 18.744 -0.434 1.00 19.07 306 PHE A CA 1
ATOM 4936 C C . PHE A 1 310 ? -19.615 19.179 -0.542 1.00 22.37 306 PHE A C 1
ATOM 4937 O O . PHE A 1 310 ? -18.693 18.399 -0.250 1.00 21.40 306 PHE A O 1
ATOM 4954 N N . LEU A 1 311 ? -19.382 20.423 -0.968 1.00 19.53 307 LEU A N 1
ATOM 4955 C CA . LEU A 1 311 ? -18.019 20.931 -1.065 1.00 18.78 307 LEU A CA 1
ATOM 4956 C C . LEU A 1 311 ? -17.313 20.854 0.280 1.00 24.35 307 LEU A C 1
ATOM 4957 O O . LEU A 1 311 ? -16.132 20.497 0.353 1.00 22.06 307 LEU A O 1
ATOM 4973 N N . CYS A 1 312 ? -18.023 21.172 1.364 1.00 23.41 308 CYS A N 1
ATOM 4974 C CA A CYS A 1 312 ? -17.403 21.113 2.683 0.65 27.48 308 CYS A CA 1
ATOM 4975 C CA B CYS A 1 312 ? -17.404 21.106 2.687 0.35 27.45 308 CYS A CA 1
ATOM 4976 C C . CYS A 1 312 ? -17.068 19.674 3.069 1.00 25.28 308 CYS A C 1
ATOM 4977 O O . CYS A 1 312 ? -15.982 19.409 3.594 1.00 28.82 308 CYS A O 1
ATOM 4991 N N . SER A 1 313 ? -17.975 18.733 2.802 1.00 23.64 309 SER A N 1
ATOM 4992 C CA . SER A 1 313 ? -17.695 17.329 3.101 1.00 23.90 309 SER A CA 1
ATOM 4993 C C . SER A 1 313 ? -16.472 16.833 2.339 1.00 32.95 309 SER A C 1
ATOM 4994 O O . SER A 1 313 ? -15.688 16.032 2.860 1.00 31.27 309 SER A O 1
ATOM 5002 N N . LEU A 1 314 ? -16.303 17.287 1.091 1.00 24.66 310 LEU A N 1
ATOM 5003 C CA A LEU A 1 314 ? -15.141 16.887 0.303 0.49 23.90 310 LEU A CA 1
ATOM 5004 C CA B LEU A 1 314 ? -15.139 16.887 0.304 0.51 23.88 310 LEU A CA 1
ATOM 5005 C C . LEU A 1 314 ? -13.844 17.302 0.983 1.00 26.91 310 LEU A C 1
ATOM 5006 O O . LEU A 1 314 ? -12.857 16.558 0.961 1.00 26.97 310 LEU A O 1
ATOM 5036 N N . GLU A 1 315 ? -13.825 18.495 1.576 1.00 28.43 311 GLU A N 1
ATOM 5037 C CA . GLU A 1 315 ? -12.635 19.007 2.239 1.00 33.94 311 GLU A CA 1
ATOM 5038 C C . GLU A 1 315 ? -12.270 18.190 3.468 1.00 32.23 311 GLU A C 1
ATOM 5039 O O . GLU A 1 315 ? -11.107 18.208 3.885 1.00 41.02 311 GLU A O 1
ATOM 5051 N N . SER A 1 316 ? -13.231 17.469 4.039 1.00 37.19 312 SER A N 1
ATOM 5052 C CA A SER A 1 316 ? -13.009 16.647 5.220 0.75 36.53 312 SER A CA 1
ATOM 5053 C CA B SER A 1 316 ? -13.011 16.646 5.220 0.25 36.20 312 SER A CA 1
ATOM 5054 C C . SER A 1 316 ? -12.456 15.267 4.890 1.00 44.79 312 SER A C 1
ATOM 5055 O O . SER A 1 316 ? -12.347 14.429 5.790 1.00 48.78 312 SER A O 1
ATOM 5069 N N . ASN A 1 317 ? -12.106 15.012 3.639 1.00 32.88 313 ASN A N 1
ATOM 5070 C CA . ASN A 1 317 ? -11.639 13.702 3.221 1.00 32.50 313 ASN A CA 1
ATOM 5071 C C . ASN A 1 317 ? -10.126 13.669 3.102 1.00 29.12 313 ASN A C 1
ATOM 5072 O O . ASN A 1 317 ? -9.468 14.714 3.049 1.00 30.63 313 ASN A O 1
ATOM 5083 N N . PRO A 1 318 ? -9.539 12.472 3.052 1.00 34.82 314 PRO A N 1
ATOM 5084 C CA . PRO A 1 318 ? -8.089 12.366 2.864 1.00 31.70 314 PRO A CA 1
ATOM 5085 C C . PRO A 1 318 ? -7.671 12.917 1.508 1.00 28.42 314 PRO A C 1
ATOM 5086 O O . PRO A 1 318 ? -8.467 13.010 0.570 1.00 33.09 314 PRO A O 1
ATOM 5097 N N . SER A 1 319 ? -6.389 13.268 1.409 1.00 30.86 315 SER A N 1
ATOM 5098 C CA . SER A 1 319 ? -5.856 13.886 0.204 1.00 26.12 315 SER A CA 1
ATOM 5099 C C . SER A 1 319 ? -5.599 12.839 -0.877 1.00 25.83 315 SER A C 1
ATOM 5100 O O . SER A 1 319 ? -4.761 11.947 -0.703 1.00 24.69 315 SER A O 1
ATOM 5108 N N . VAL A 1 320 ? -6.303 12.970 -2.004 1.00 23.17 316 VAL A N 1
ATOM 5109 C CA . VAL A 1 320 ? -6.031 12.129 -3.167 1.00 23.14 316 VAL A CA 1
ATOM 5110 C C . VAL A 1 320 ? -4.623 12.381 -3.689 1.00 23.79 316 VAL A C 1
ATOM 5111 O O . VAL A 1 320 ? -3.897 11.444 -4.048 1.00 24.20 316 VAL A O 1
ATOM 5124 N N . ARG A 1 321 ? -4.220 13.652 -3.757 1.00 22.70 317 ARG A N 1
ATOM 5125 C CA . ARG A 1 321 ? -2.909 13.990 -4.297 1.00 21.11 317 ARG A CA 1
ATOM 5126 C C . ARG A 1 321 ? -1.795 13.312 -3.506 1.00 22.46 317 ARG A C 1
ATOM 5127 O O . ARG A 1 321 ? -0.883 12.713 -4.088 1.00 24.87 317 ARG A O 1
ATOM 5148 N N . GLU A 1 322 ? -1.842 13.415 -2.181 1.00 21.81 318 GLU A N 1
ATOM 5149 C CA . GLU A 1 322 ? -0.757 12.865 -1.376 1.00 23.48 318 GLU A CA 1
ATOM 5150 C C . GLU A 1 322 ? -0.758 11.341 -1.427 1.00 26.69 318 GLU A C 1
ATOM 5151 O O . GLU A 1 322 ? 0.309 10.710 -1.429 1.00 24.79 318 GLU A O 1
ATOM 5163 N N . PHE A 1 323 ? -1.942 10.729 -1.478 1.00 22.86 319 PHE A N 1
ATOM 5164 C CA . PHE A 1 323 ? -2.019 9.283 -1.671 1.00 22.54 319 PHE A CA 1
ATOM 5165 C C . PHE A 1 323 ? -1.322 8.883 -2.966 1.00 24.27 319 PHE A C 1
ATOM 5166 O O . PHE A 1 323 ? -0.416 8.041 -2.967 1.00 23.42 319 PHE A O 1
ATOM 5183 N N . VAL A 1 324 ? -1.698 9.516 -4.077 1.00 20.53 320 VAL A N 1
ATOM 5184 C CA . VAL A 1 324 ? -1.167 9.127 -5.379 1.00 21.88 320 VAL A CA 1
ATOM 5185 C C . VAL A 1 324 ? 0.347 9.303 -5.429 1.00 25.17 320 VAL A C 1
ATOM 5186 O O . VAL A 1 324 ? 1.069 8.443 -5.942 1.00 22.36 320 VAL A O 1
ATOM 5199 N N . LEU A 1 325 ? 0.849 10.423 -4.914 1.00 22.62 321 LEU A N 1
ATOM 5200 C CA . LEU A 1 325 ? 2.269 10.729 -5.050 1.00 22.17 321 LEU A CA 1
ATOM 5201 C C . LEU A 1 325 ? 3.148 9.894 -4.130 1.00 28.77 321 LEU A C 1
ATOM 5202 O O . LEU A 1 325 ? 4.379 9.994 -4.219 1.00 27.05 321 LEU A O 1
ATOM 5218 N N . SER A 1 326 ? 2.560 9.077 -3.264 1.00 23.63 322 SER A N 1
ATOM 5219 C CA . SER A 1 326 ? 3.315 8.218 -2.359 1.00 27.89 322 SER A CA 1
ATOM 5220 C C . SER A 1 326 ? 3.473 6.791 -2.870 1.00 23.73 322 SER A C 1
ATOM 5221 O O . SER A 1 326 ? 4.182 6.001 -2.241 1.00 22.23 322 SER A O 1
ATOM 5229 N N . LYS A 1 327 ? 2.855 6.441 -3.999 1.00 21.28 323 LYS A N 1
ATOM 5230 C CA . LYS A 1 327 ? 2.752 5.045 -4.399 1.00 23.85 323 LYS A CA 1
ATOM 5231 C C . LYS A 1 327 ? 3.840 4.573 -5.353 1.00 27.38 323 LYS A C 1
ATOM 5232 O O . LYS A 1 327 ? 3.918 3.363 -5.622 1.00 24.72 323 LYS A O 1
ATOM 5251 N N . GLY A 1 328 ? 4.682 5.466 -5.867 1.00 24.71 324 GLY A N 1
ATOM 5252 C CA . GLY A 1 328 ? 5.689 5.063 -6.835 1.00 24.77 324 GLY A CA 1
ATOM 5253 C C . GLY A 1 328 ? 5.056 4.365 -8.015 1.00 28.20 324 GLY A C 1
ATOM 5254 O O . GLY A 1 328 ? 5.528 3.311 -8.465 1.00 22.73 324 GLY A O 1
ATOM 5258 N N . ASP A 1 329 ? 3.979 4.964 -8.528 1.00 20.63 325 ASP A N 1
ATOM 5259 C CA . ASP A 1 329 ? 3.082 4.341 -9.503 1.00 19.79 325 ASP A CA 1
ATOM 5260 C C . ASP A 1 329 ? 2.848 5.318 -10.647 1.00 22.77 325 ASP A C 1
ATOM 5261 O O . ASP A 1 329 ? 2.030 6.234 -10.526 1.00 23.45 325 ASP A O 1
ATOM 5270 N N . ALA A 1 330 ? 3.550 5.116 -11.768 1.00 23.61 326 ALA A N 1
ATOM 5271 C CA . ALA A 1 330 ? 3.445 6.055 -12.879 1.00 25.28 326 ALA A CA 1
ATOM 5272 C C . ALA A 1 330 ? 2.006 6.185 -13.370 1.00 24.09 326 ALA A C 1
ATOM 5273 O O . ALA A 1 330 ? 1.535 7.294 -13.650 1.00 25.44 326 ALA A O 1
ATOM 5280 N N . GLY A 1 331 ? 1.289 5.065 -13.470 1.00 28.41 327 GLY A N 1
ATOM 5281 C CA . GLY A 1 331 ? -0.055 5.113 -14.027 1.00 30.56 327 GLY A CA 1
ATOM 5282 C C . GLY A 1 331 ? -1.013 5.929 -13.185 1.00 24.92 327 GLY A C 1
ATOM 5283 O O . GLY A 1 331 ? -1.798 6.727 -13.717 1.00 24.25 327 GLY A O 1
ATOM 5287 N N . LEU A 1 332 ? -0.978 5.735 -11.865 1.00 24.15 328 LEU A N 1
ATOM 5288 C CA . LEU A 1 332 ? -1.814 6.537 -10.977 1.00 23.75 328 LEU A CA 1
ATOM 5289 C C . LEU A 1 332 ? -1.469 8.011 -11.095 1.00 24.07 328 LEU A C 1
ATOM 5290 O O . LEU A 1 332 ? -2.360 8.869 -11.127 1.00 23.28 328 LEU A O 1
ATOM 5306 N N . ARG A 1 333 ? -0.171 8.332 -11.127 1.00 24.75 329 ARG A N 1
ATOM 5307 C CA . ARG A 1 333 ? 0.221 9.738 -11.206 1.00 21.89 329 ARG A CA 1
ATOM 5308 C C . ARG A 1 333 ? -0.191 10.350 -12.533 1.00 20.95 329 ARG A C 1
ATOM 5309 O O . ARG A 1 333 ? -0.669 11.488 -12.572 1.00 22.70 329 ARG A O 1
ATOM 5330 N N . GLU A 1 334 ? -0.007 9.617 -13.636 1.00 21.12 330 GLU A N 1
ATOM 5331 C CA . GLU A 1 334 ? -0.440 10.123 -14.936 1.00 19.12 330 GLU A CA 1
ATOM 5332 C C . GLU A 1 334 ? -1.949 10.367 -14.952 1.00 21.02 330 GLU A C 1
ATOM 5333 O O . GLU A 1 334 ? -2.414 11.376 -15.486 1.00 22.13 330 GLU A O 1
ATOM 5345 N N . ALA A 1 335 ? -2.721 9.443 -14.375 1.00 22.29 331 ALA A N 1
ATOM 5346 C CA . ALA A 1 335 ? -4.166 9.631 -14.320 1.00 25.36 331 ALA A CA 1
ATOM 5347 C C . ALA A 1 335 ? -4.518 10.854 -13.483 1.00 23.83 331 ALA A C 1
ATOM 5348 O O . ALA A 1 335 ? -5.369 11.664 -13.876 1.00 20.63 331 ALA A O 1
ATOM 5355 N N . TYR A 1 336 ? -3.862 11.012 -12.337 1.00 19.69 332 TYR A N 1
ATOM 5356 C CA . TYR A 1 336 ? -4.079 12.195 -11.511 1.00 21.82 332 TYR A CA 1
ATOM 5357 C C . TYR A 1 336 ? -3.693 13.463 -12.269 1.00 21.33 332 TYR A C 1
ATOM 5358 O O . TYR A 1 336 ? -4.445 14.449 -12.284 1.00 19.92 332 TYR A O 1
ATOM 5376 N N . ASP A 1 337 ? -2.530 13.449 -12.932 1.00 20.49 333 ASP A N 1
ATOM 5377 C CA . ASP A 1 337 ? -2.104 14.613 -13.702 1.00 21.64 333 ASP A CA 1
ATOM 5378 C C . ASP A 1 337 ? -3.082 14.930 -14.827 1.00 21.53 333 ASP A C 1
ATOM 5379 O O . ASP A 1 337 ? -3.269 16.101 -15.177 1.00 22.77 333 ASP A O 1
ATOM 5388 N N . ALA A 1 338 ? -3.703 13.905 -15.410 1.00 21.04 334 ALA A N 1
ATOM 5389 C CA . ALA A 1 338 ? -4.690 14.136 -16.459 1.00 20.18 334 ALA A CA 1
ATOM 5390 C C . ALA A 1 338 ? -5.908 14.874 -15.915 1.00 21.17 334 ALA A C 1
ATOM 5391 O O . ALA A 1 338 ? -6.470 15.737 -16.603 1.00 21.22 334 ALA A O 1
ATOM 5398 N N . CYS A 1 339 ? -6.331 14.557 -14.685 1.00 20.62 335 CYS A N 1
ATOM 5399 C CA . CYS A 1 339 ? -7.428 15.312 -14.084 1.00 21.63 335 CYS A CA 1
ATOM 5400 C C . CYS A 1 339 ? -7.024 16.755 -13.814 1.00 20.78 335 CYS A C 1
ATOM 5401 O O . CYS A 1 339 ? -7.793 17.683 -14.092 1.00 20.79 335 CYS A O 1
ATOM 5409 N N . VAL A 1 340 ? -5.827 16.965 -13.255 1.00 18.61 336 VAL A N 1
ATOM 5410 C CA . VAL A 1 340 ? -5.359 18.326 -13.003 1.00 21.34 336 VAL A CA 1
ATOM 5411 C C . VAL A 1 340 ? -5.316 19.113 -14.303 1.00 19.60 336 VAL A C 1
ATOM 5412 O O . VAL A 1 340 ? -5.805 20.247 -14.382 1.00 22.47 336 VAL A O 1
ATOM 5425 N N . LYS A 1 341 ? -4.726 18.520 -15.345 1.00 21.23 337 LYS A N 1
ATOM 5426 C CA . LYS A 1 341 ? -4.645 19.196 -16.632 1.00 20.63 337 LYS A CA 1
ATOM 5427 C C . LYS A 1 341 ? -6.029 19.569 -17.149 1.00 23.48 337 LYS A C 1
ATOM 5428 O O . LYS A 1 341 ? -6.233 20.682 -17.647 1.00 23.61 337 LYS A O 1
ATOM 5447 N N . ALA A 1 342 ? -6.990 18.642 -17.057 1.00 22.99 338 ALA A N 1
ATOM 5448 C CA . ALA A 1 342 ? -8.332 18.918 -17.559 1.00 22.59 338 ALA A CA 1
ATOM 5449 C C . ALA A 1 342 ? -8.975 20.078 -16.809 1.00 22.35 338 ALA A C 1
ATOM 5450 O O . ALA A 1 342 ? -9.606 20.951 -17.414 1.00 23.04 338 ALA A O 1
ATOM 5457 N N . LEU A 1 343 ? -8.827 20.104 -15.486 1.00 22.29 339 LEU A N 1
ATOM 5458 C CA A LEU A 1 343 ? -9.415 21.183 -14.703 0.79 24.33 339 LEU A CA 1
ATOM 5459 C CA B LEU A 1 343 ? -9.413 21.184 -14.700 0.21 24.50 339 LEU A CA 1
ATOM 5460 C C . LEU A 1 343 ? -8.731 22.510 -14.996 1.00 25.02 339 LEU A C 1
ATOM 5461 O O . LEU A 1 343 ? -9.400 23.541 -15.140 1.00 24.82 339 LEU A O 1
ATOM 5491 N N . VAL A 1 344 ? -7.399 22.511 -15.086 1.00 21.58 340 VAL A N 1
ATOM 5492 C CA . VAL A 1 344 ? -6.684 23.743 -15.402 1.00 24.83 340 VAL A CA 1
ATOM 5493 C C . VAL A 1 344 ? -7.089 24.250 -16.780 1.00 24.54 340 VAL A C 1
ATOM 5494 O O . VAL A 1 344 ? -7.191 25.463 -17.005 1.00 27.01 340 VAL A O 1
ATOM 5507 N N . SER A 1 345 ? -7.320 23.334 -17.724 1.00 23.94 341 SER A N 1
ATOM 5508 C CA . SER A 1 345 ? -7.755 23.736 -19.060 1.00 23.32 341 SER A CA 1
ATOM 5509 C C . SER A 1 345 ? -9.137 24.380 -19.026 1.00 25.22 341 SER A C 1
ATOM 5510 O O . SER A 1 345 ? -9.417 25.296 -19.806 1.00 25.13 341 SER A O 1
ATOM 5518 N N . LEU A 1 346 ? -10.024 23.901 -18.147 1.00 24.37 342 LEU A N 1
ATOM 5519 C CA . LEU A 1 346 ? -11.314 24.565 -17.981 1.00 30.66 342 LEU A CA 1
ATOM 5520 C C . LEU A 1 346 ? -11.138 25.973 -17.427 1.00 27.36 342 LEU A C 1
ATOM 5521 O O . LEU A 1 346 ? -11.793 26.918 -17.890 1.00 23.90 342 LEU A O 1
ATOM 5537 N N . ARG A 1 347 ? -10.262 26.133 -16.431 1.00 24.33 343 ARG A N 1
ATOM 5538 C CA . ARG A 1 347 ? -9.973 27.460 -15.900 1.00 26.43 343 ARG A CA 1
ATOM 5539 C C . ARG A 1 347 ? -9.419 28.379 -16.982 1.00 28.68 343 ARG A C 1
ATOM 5540 O O . ARG A 1 347 ? -9.855 29.527 -17.121 1.00 25.35 343 ARG A O 1
ATOM 5561 N N . SER A 1 348 ? -8.435 27.891 -17.742 1.00 23.44 344 SER A N 1
ATOM 5562 C CA A SER A 1 348 ? -7.828 28.707 -18.784 0.48 23.01 344 SER A CA 1
ATOM 5563 C CA B SER A 1 348 ? -7.828 28.706 -18.786 0.52 22.99 344 SER A CA 1
ATOM 5564 C C . SER A 1 348 ? -8.850 29.106 -19.840 1.00 22.38 344 SER A C 1
ATOM 5565 O O . SER A 1 348 ? -8.835 30.244 -20.332 1.00 27.74 344 SER A O 1
ATOM 5579 N N . TYR A 1 349 ? -9.749 28.187 -20.204 1.00 25.62 345 TYR A N 1
ATOM 5580 C CA . TYR A 1 349 ? -10.743 28.513 -21.218 1.00 23.28 345 TYR A CA 1
ATOM 5581 C C . TYR A 1 349 ? -11.723 29.556 -20.704 1.00 25.41 345 TYR A C 1
ATOM 5582 O O . TYR A 1 349 ? -12.125 30.457 -21.446 1.00 23.36 345 TYR A O 1
ATOM 5600 N N . HIS A 1 350 ? -12.120 29.448 -19.436 1.00 24.86 346 HIS A N 1
ATOM 5601 C CA . HIS A 1 350 ? -12.938 30.491 -18.827 1.00 24.55 346 HIS A CA 1
ATOM 5602 C C . HIS A 1 350 ? -12.276 31.858 -18.974 1.00 26.71 346 HIS A C 1
ATOM 5603 O O . HIS A 1 350 ? -12.931 32.844 -19.332 1.00 24.47 346 HIS A O 1
ATOM 5617 N N . LEU A 1 351 ? -10.966 31.931 -18.728 1.00 23.57 347 LEU A N 1
ATOM 5618 C CA . LEU A 1 351 ? -10.267 33.204 -18.848 1.00 27.26 347 LEU A CA 1
ATOM 5619 C C . LEU A 1 351 ? -10.245 33.683 -20.295 1.00 26.77 347 LEU A C 1
ATOM 5620 O O . LEU A 1 351 ? -10.368 34.886 -20.557 1.00 31.51 347 LEU A O 1
ATOM 5636 N N . GLN A 1 352 ? -10.104 32.757 -21.245 1.00 27.03 348 GLN A N 1
ATOM 5637 C CA . GLN A 1 352 ? -10.177 33.125 -22.657 1.00 28.75 348 GLN A CA 1
ATOM 5638 C C . GLN A 1 352 ? -11.554 33.675 -23.009 1.00 38.26 348 GLN A C 1
ATOM 5639 O O . GLN A 1 352 ? -11.670 34.650 -23.764 1.00 29.98 348 GLN A O 1
ATOM 5653 N N . ILE A 1 353 ? -12.613 33.066 -22.473 1.00 26.89 349 ILE A N 1
ATOM 5654 C CA . ILE A 1 353 ? -13.958 33.575 -22.723 1.00 21.96 349 ILE A CA 1
ATOM 5655 C C . ILE A 1 353 ? -14.127 34.963 -22.111 1.00 25.12 349 ILE A C 1
ATOM 5656 O O . ILE A 1 353 ? -14.713 35.860 -22.727 1.00 26.67 349 ILE A O 1
ATOM 5672 N N . VAL A 1 354 ? -13.614 35.170 -20.896 1.00 24.13 350 VAL A N 1
ATOM 5673 C CA . VAL A 1 354 ? -13.715 36.487 -20.271 1.00 25.61 350 VAL A CA 1
ATOM 5674 C C . VAL A 1 354 ? -13.018 37.528 -21.139 1.00 28.72 350 VAL A C 1
ATOM 5675 O O . VAL A 1 354 ? -13.489 38.666 -21.276 1.00 32.35 350 VAL A O 1
ATOM 5688 N N . THR A 1 355 ? -11.904 37.146 -21.762 1.00 33.34 351 THR A N 1
ATOM 5689 C CA . THR A 1 355 ? -11.178 38.071 -22.627 1.00 37.13 351 THR A CA 1
ATOM 5690 C C . THR A 1 355 ? -11.971 38.383 -23.891 1.00 30.65 351 THR A C 1
ATOM 5691 O O . THR A 1 355 ? -12.146 39.554 -24.252 1.00 36.82 351 THR A O 1
ATOM 5702 N N . LYS A 1 356 ? -12.470 37.349 -24.572 1.00 28.91 352 LYS A N 1
ATOM 5703 C CA . LYS A 1 356 ? -13.130 37.556 -25.856 1.00 31.09 352 LYS A CA 1
ATOM 5704 C C . LYS A 1 356 ? -14.507 38.189 -25.696 1.00 41.64 352 LYS A C 1
ATOM 5705 O O . LYS A 1 356 ? -14.929 38.987 -26.541 1.00 35.96 352 LYS A O 1
ATOM 5724 N N . TYR A 1 357 ? -15.232 37.842 -24.634 1.00 29.34 353 TYR A N 1
ATOM 5725 C CA . TYR A 1 357 ? -16.630 38.234 -24.526 1.00 26.95 353 TYR A CA 1
ATOM 5726 C C . TYR A 1 357 ? -16.857 39.417 -23.596 1.00 27.69 353 TYR A C 1
ATOM 5727 O O . TYR A 1 357 ? -17.963 39.969 -23.593 1.00 31.78 353 TYR A O 1
ATOM 5745 N N . ILE A 1 358 ? -15.845 39.846 -22.841 1.00 30.72 354 ILE A N 1
ATOM 5746 C CA . ILE A 1 358 ? -16.015 40.970 -21.926 1.00 31.76 354 ILE A CA 1
ATOM 5747 C C . ILE A 1 358 ? -14.904 42.001 -22.100 1.00 43.32 354 ILE A C 1
ATOM 5748 O O . ILE A 1 358 ? -15.176 43.167 -22.400 1.00 42.26 354 ILE A O 1
ATOM 5764 N N . LEU A 1 359 ? -13.649 41.590 -21.905 1.00 45.87 355 LEU A N 1
ATOM 5765 C CA . LEU A 1 359 ? -12.561 42.566 -21.876 1.00 50.36 355 LEU A CA 1
ATOM 5766 C C . LEU A 1 359 ? -12.389 43.244 -23.231 1.00 43.31 355 LEU A C 1
ATOM 5767 O O . LEU A 1 359 ? -12.288 44.475 -23.310 1.00 48.79 355 LEU A O 1
ATOM 5783 N N . ILE A 1 360 ? -12.357 42.467 -24.308 1.00 41.91 356 ILE A N 1
ATOM 5784 C CA . ILE A 1 360 ? -12.171 43.042 -25.638 1.00 50.27 356 ILE A CA 1
ATOM 5785 C C . ILE A 1 360 ? -13.375 43.910 -25.994 1.00 57.72 356 ILE A C 1
ATOM 5786 O O . ILE A 1 360 ? -13.194 45.102 -26.283 1.00 60.93 356 ILE A O 1
ATOM 5802 N N . PRO A 1 361 ? -14.608 43.384 -26.004 1.00 53.54 357 PRO A N 1
ATOM 5803 C CA . PRO A 1 361 ? -15.754 44.263 -26.300 1.00 53.08 357 PRO A CA 1
ATOM 5804 C C . PRO A 1 361 ? -15.777 45.534 -25.469 1.00 53.23 357 PRO A C 1
ATOM 5805 O O . PRO A 1 361 ? -16.179 46.587 -25.979 1.00 57.26 357 PRO A O 1
ATOM 5816 N N . ALA A 1 362 ? -15.357 45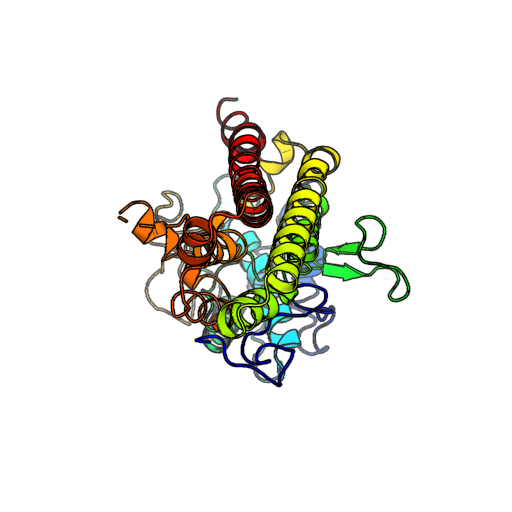.471 -24.201 1.00 46.76 358 ALA A N 1
ATOM 5817 C CA . ALA A 1 362 ? -15.264 46.689 -23.403 1.00 46.06 358 ALA A CA 1
ATOM 5818 C C . ALA A 1 362 ? -14.226 47.640 -23.985 1.00 53.92 358 ALA A C 1
ATOM 5819 O O . ALA A 1 362 ? -14.431 48.859 -24.007 1.00 65.01 358 ALA A O 1
ATOM 5826 N N A SER A 1 363 ? -13.099 47.097 -24.452 0.84 56.37 359 SER A N 1
ATOM 5827 N N B SER A 1 363 ? -13.103 47.099 -24.465 0.16 56.37 359 SER A N 1
ATOM 5828 C CA A SER A 1 363 ? -12.085 47.926 -25.097 0.84 59.86 359 SER A CA 1
ATOM 5829 C CA B SER A 1 363 ? -12.087 47.939 -25.088 0.16 59.08 359 SER A CA 1
ATOM 5830 C C A SER A 1 363 ? -12.678 48.711 -26.260 0.84 58.84 359 SER A C 1
ATOM 5831 C C B SER A 1 363 ? -12.643 48.691 -26.290 0.16 58.59 359 SER A C 1
ATOM 5832 O O A SER A 1 363 ? -12.291 49.860 -26.506 0.84 61.52 359 SER A O 1
ATOM 5833 O O B SER A 1 363 ? -12.188 49.800 -26.594 0.16 60.85 359 SER A O 1
ATOM 5848 N N . GLN A 1 364 ? -13.620 48.111 -26.980 1.00 60.75 360 GLN A N 1
ATOM 5849 C CA . GLN A 1 364 ? -14.205 48.732 -28.161 1.00 58.07 360 GLN A CA 1
ATOM 5850 C C . GLN A 1 364 ? -15.235 49.793 -27.785 1.00 65.91 360 GLN A C 1
ATOM 5851 O O . GLN A 1 364 ? -15.117 50.451 -26.752 1.00 74.92 360 GLN A O 1
#

Secondary structure (DSSP, 8-state):
--S-BSSSSSB-GGG--BTTTBTSPSS------GGGHHHHHHHHTHHHHHHTT-HHHHHHTPPP--GGG--SHHHHHHHHHHHHHHHHHHHHTTSSS---SEE-HHHHHHHHHHHHHHT--SS--HHHHTTSS-EESSTTS-S-GGGEE-S--SSTTS-HHHHHHHHHHHHHHHHHHHTTHHHHHHHHHTT-HHHHHHHHHHHHHHHHHHHHHHTTHHHH--HHHIIIIIHHHT--SSS-GGGTT-BEETTT-SS-B------GGG-HHHHHHHHHHT---HHHHHHHHHTTS-HHHHHHHHHHHTSPPHHHHHHTS--HHHHHHHHHHHHHHHHHHHHHHHHHIIIIIHHHH-

Solvent-accessible surface area: 16266 Å² total; per-residue (Å²): 78,25,5,115,75,87,72,97,197,63,19,13,149,144,12,101,28,41,112,108,3,0,4,1,15,43,111,10,51,64,115,12,54,118,93,0,80,78,0,21,87,4,1,103,67,0,17,71,4,3,102,60,49,92,5,35,96,102,1,96,145,15,106,85,22,49,8,104,96,2,117,77,76,69,6,23,11,3,0,0,0,0,0,0,2,0,0,1,0,7,0,10,8,84,26,155,48,89,23,80,118,68,0,21,116,34,0,0,19,1,0,3,71,0,2,157,113,16,111,10,16,8,0,8,2,40,2,0,9,6,5,2,1,5,71,52,108,48,108,145,118,91,31,61,44,144,8,0,43,19,10,5,31,2,28,121,59,3,31,2,60,2,41,4,1,2,29,0,15,19,2,22,20,0,1,39,0,4,102,20,0,18,51,0,8,92,1,13,137,121,119,56,106,78,40,2,28,136,5,0,85,77,0,3,40,5,0,84,126,0,30,110,30,32,66,60,5,73,120,63,6,79,54,145,18,11,38,45,39,0,80,25,0,33,30,8,0,115,68,27,125,85,0,80,103,4,0,34,0,66,44,65,79,168,85,46,64,74,39,13,15,50,31,43,19,5,14,4,7,43,16,0,0,20,18,4,0,36,35,140,208,80,78,122,106,85,73,26,0,24,111,12,1,13,35,7,5,47,87,0,0,71,19,5,90,82,19,86,53,2,86,105,35,2,78,83,82,86,30,72,20,2,133,116,0,3,66,27,0,31,151,6,0,66,32,6,83,48,28,50,112,84,15,37,57,103,4,55,103,77,18,57,92,172

GO terms:
  GO:0004833 L-tryptophan 2,3-dioxygenase activity (F, EXP)
  GO:0033754 indoleamine 2,3-dioxygenase activity (F, EXP)
  GO:0006569 L-tryptophan catabolic process (P, TAS)
  GO:0007565 female pregnancy (P, TAS)
  GO:0005829 cytosol (C, TAS)
  GO:0009055 electron transfer activity (F, TAS)
  GO:0033754 indoleamine 2,3-dioxygenase activity (F, IMP)
  GO:0070234 positive regulation of T cell apoptotic process (P, IMP)

Organism: Homo sapiens (NCBI:txid9606)